Protein AF-H2YM07-F1 (afdb_monomer_lite)

Secondary structure (DSSP, 8-state):
-HHHHTT-EE--GGGTTTTHHHHHHS-EEEEEEEEEEPPPEE-TTS-EEEEEEEE-SS-TT--EEEEEEHHHHHHHTTT--TTEEEEEESPEEEPPPTT--TT-S-TT--EEE-SSGGGEEEEEE-SSEEE--SEEEETTEEEEE---EEETTT-SS-HHHHHHHHHHHHHHGGGTTTTS-----GGGTTSTHHHHTT-EEEETTEEEE-PPPP-

Radius of gyration: 30.08 Å; chains: 1; bounding box: 71×49×89 Å

Structure (mmCIF, N/CA/C/O backbone):
data_AF-H2YM07-F1
#
_entry.id   AF-H2YM07-F1
#
loop_
_atom_site.group_PDB
_atom_site.id
_atom_site.type_symbol
_atom_site.label_atom_id
_atom_site.label_alt_id
_atom_site.label_comp_id
_atom_site.label_asym_id
_atom_site.label_entity_id
_atom_site.label_seq_id
_atom_site.pdbx_PDB_ins_code
_atom_site.Cartn_x
_atom_site.Cartn_y
_atom_site.Cartn_z
_atom_site.occupancy
_atom_site.B_iso_or_equiv
_atom_site.auth_seq_id
_atom_site.auth_comp_id
_atom_site.auth_asym_id
_atom_site.auth_atom_id
_atom_site.pdbx_PDB_model_num
ATOM 1 N N . MET A 1 1 ? -21.566 -3.438 1.077 1.00 65.38 1 MET A N 1
ATOM 2 C CA . MET A 1 1 ? -20.476 -2.441 0.932 1.00 65.38 1 MET A CA 1
ATOM 3 C C . MET A 1 1 ? -20.993 -1.010 1.089 1.00 65.38 1 MET A C 1
ATOM 5 O O . MET A 1 1 ? -20.486 -0.309 1.955 1.00 65.38 1 MET A O 1
ATOM 9 N N . ASN A 1 2 ? -22.034 -0.609 0.349 1.00 71.50 2 ASN A N 1
ATOM 10 C CA . ASN A 1 2 ? -22.613 0.745 0.415 1.00 71.50 2 ASN A CA 1
ATOM 11 C C . ASN A 1 2 ? -23.094 1.161 1.815 1.00 71.50 2 ASN A C 1
ATOM 13 O O . ASN A 1 2 ? -22.828 2.279 2.233 1.00 71.50 2 ASN A O 1
ATOM 17 N N . GLU A 1 3 ? -23.719 0.264 2.581 1.00 77.00 3 GLU A N 1
ATOM 18 C CA . GLU A 1 3 ? -24.198 0.586 3.937 1.00 77.00 3 GLU A CA 1
ATOM 19 C C . GLU A 1 3 ? -23.063 0.861 4.930 1.00 77.00 3 GLU A C 1
ATOM 21 O O . GLU A 1 3 ? -23.155 1.783 5.730 1.00 77.00 3 GLU A O 1
ATOM 26 N N . ARG A 1 4 ? -21.952 0.116 4.840 1.00 73.50 4 ARG A N 1
ATOM 27 C CA . ARG A 1 4 ? -20.788 0.279 5.733 1.00 73.50 4 ARG A CA 1
ATOM 28 C C . ARG A 1 4 ? -19.936 1.512 5.412 1.00 73.50 4 ARG A C 1
ATOM 30 O O . ARG A 1 4 ? -19.155 1.942 6.261 1.00 73.50 4 ARG A O 1
ATOM 37 N N . MET A 1 5 ? -20.058 2.033 4.188 1.00 78.12 5 MET A N 1
ATOM 38 C CA . MET A 1 5 ? -19.393 3.257 3.725 1.00 78.12 5 MET A CA 1
ATOM 39 C C . MET A 1 5 ? -20.295 4.491 3.773 1.00 78.12 5 MET A C 1
ATOM 41 O O . MET A 1 5 ? -19.813 5.608 3.590 1.00 78.12 5 MET A O 1
ATOM 45 N N . LYS A 1 6 ? -21.592 4.311 4.040 1.00 77.50 6 LYS A N 1
ATOM 46 C CA . LYS A 1 6 ? -22.521 5.419 4.243 1.00 77.50 6 LYS A CA 1
ATOM 47 C C . LYS A 1 6 ? -21.997 6.281 5.400 1.00 77.50 6 LYS A C 1
ATOM 49 O O . LYS A 1 6 ? -21.482 5.742 6.373 1.00 77.50 6 LYS A O 1
ATOM 54 N N . SER A 1 7 ? -22.063 7.603 5.225 1.00 80.69 7 SER A N 1
ATOM 55 C CA . SER A 1 7 ? -21.607 8.642 6.168 1.00 80.69 7 SER A CA 1
ATOM 56 C C . SER A 1 7 ? -20.116 8.676 6.548 1.00 80.69 7 SER A C 1
ATOM 58 O O . SER A 1 7 ? -19.763 9.444 7.438 1.00 80.69 7 SER A O 1
ATOM 60 N N . LYS A 1 8 ? -19.230 7.922 5.881 1.00 87.00 8 LYS A N 1
ATOM 61 C CA . LYS A 1 8 ? -17.777 7.970 6.140 1.00 87.00 8 LYS A CA 1
ATOM 62 C C . LYS A 1 8 ? -17.027 8.687 5.026 1.00 87.00 8 LYS A C 1
ATOM 64 O O . LYS A 1 8 ? -17.387 8.580 3.854 1.00 87.00 8 LYS A O 1
ATOM 69 N N . LEU A 1 9 ? -15.958 9.394 5.383 1.00 90.88 9 LEU A N 1
ATOM 70 C CA . LEU A 1 9 ? -15.113 10.079 4.410 1.00 90.88 9 LEU A CA 1
ATOM 71 C C . LEU A 1 9 ? -14.192 9.093 3.694 1.00 90.88 9 LEU A C 1
ATOM 73 O O . LEU A 1 9 ? -13.435 8.364 4.330 1.00 90.88 9 LEU A O 1
ATOM 77 N N . TYR A 1 10 ? -14.219 9.085 2.364 1.00 91.62 10 TYR A N 1
ATOM 78 C CA . TYR A 1 10 ? -13.251 8.316 1.590 1.00 91.62 10 TYR A CA 1
ATOM 79 C C . TYR A 1 10 ? -11.901 9.039 1.543 1.00 91.62 10 TYR A C 1
ATOM 81 O O . TYR A 1 10 ? -11.816 10.180 1.089 1.00 91.62 10 TYR A O 1
ATOM 89 N N . MET A 1 11 ? -10.841 8.349 1.961 1.00 92.25 11 MET A N 1
ATOM 90 C CA . MET A 1 11 ? -9.480 8.875 1.998 1.00 92.25 11 MET A CA 1
ATOM 91 C C . MET A 1 11 ? -8.556 8.060 1.096 1.00 92.25 11 MET A C 1
ATOM 93 O O . MET A 1 11 ? -8.358 6.858 1.295 1.00 92.25 11 MET A O 1
ATOM 97 N N . LYS A 1 12 ? -7.937 8.733 0.119 1.00 92.19 12 LYS A N 1
ATOM 98 C CA . LYS A 1 12 ? -6.839 8.158 -0.672 1.00 92.19 12 LYS A CA 1
ATOM 99 C C . LYS A 1 12 ? -5.610 7.933 0.204 1.00 92.19 12 LYS A C 1
ATOM 101 O O . LYS A 1 12 ? -5.329 8.731 1.100 1.00 92.19 12 LYS A O 1
ATOM 106 N N . ILE A 1 13 ? -4.820 6.907 -0.112 1.00 91.12 13 ILE A N 1
ATOM 107 C CA . ILE A 1 13 ? -3.631 6.550 0.677 1.00 91.12 13 ILE A CA 1
ATOM 108 C C . ILE A 1 13 ? -2.612 7.691 0.706 1.00 91.12 13 ILE A C 1
ATOM 110 O O . ILE A 1 13 ? -2.014 7.982 1.742 1.00 91.12 13 ILE A O 1
ATOM 114 N N . SER A 1 14 ? -2.461 8.385 -0.419 1.00 88.31 14 SER A N 1
ATOM 115 C CA . SER A 1 14 ? -1.575 9.541 -0.553 1.00 88.31 14 SER A CA 1
ATOM 116 C C . SER A 1 14 ? -1.942 10.725 0.352 1.00 88.31 14 SER A C 1
ATOM 118 O O . SER A 1 14 ? -1.066 11.537 0.658 1.00 88.31 14 SER A O 1
ATOM 120 N N . LEU A 1 15 ? -3.201 10.819 0.795 1.00 89.44 15 LEU A N 1
ATOM 121 C CA . LEU A 1 15 ? -3.717 11.925 1.604 1.00 89.44 15 LEU A CA 1
ATOM 122 C C . LEU A 1 15 ? -3.689 11.651 3.111 1.00 89.44 15 LEU A C 1
ATOM 124 O O . LEU A 1 15 ? -3.738 12.600 3.880 1.00 89.44 15 LEU A O 1
ATOM 128 N N . ILE A 1 16 ? -3.520 10.399 3.546 1.00 87.94 16 ILE A N 1
ATOM 129 C CA . ILE A 1 16 ? -3.599 10.014 4.969 1.00 87.94 16 ILE A CA 1
ATOM 130 C C . ILE A 1 16 ? -2.662 10.844 5.856 1.00 87.94 16 ILE A C 1
ATOM 132 O O . ILE A 1 16 ? -3.032 11.248 6.954 1.00 87.94 16 ILE A O 1
ATOM 136 N N . ARG A 1 17 ? -1.445 11.119 5.378 1.00 84.25 17 ARG A N 1
ATOM 137 C CA . ARG A 1 17 ? -0.463 11.911 6.123 1.00 84.25 17 ARG A CA 1
ATOM 138 C C . ARG A 1 17 ? -0.774 13.412 6.162 1.00 84.25 17 ARG A C 1
ATOM 140 O O . ARG A 1 17 ? -0.791 13.956 7.262 1.00 84.25 17 ARG A O 1
ATOM 147 N N . PRO A 1 18 ? -0.994 14.110 5.029 1.00 86.25 18 PRO A N 1
ATOM 148 C CA . PRO A 1 18 ? -1.315 15.538 5.071 1.00 86.25 18 PRO A CA 1
ATOM 149 C C . PRO A 1 18 ? -2.626 15.832 5.810 1.00 86.25 18 PRO A C 1
ATOM 151 O O . PRO A 1 18 ? -2.751 16.894 6.410 1.00 86.25 18 PRO A O 1
ATOM 154 N N . THR A 1 19 ? -3.580 14.899 5.822 1.00 86.75 19 THR A N 1
ATOM 155 C CA . THR A 1 19 ? -4.870 15.075 6.501 1.00 86.75 19 THR A CA 1
ATOM 156 C C . THR A 1 19 ? -4.955 14.336 7.834 1.00 86.75 19 THR A C 1
ATOM 158 O O . THR A 1 19 ? -6.059 14.034 8.276 1.00 86.75 19 THR A O 1
ATOM 161 N N . GLN A 1 20 ? -3.828 14.039 8.492 1.00 85.31 20 GLN A N 1
ATOM 162 C CA . GLN A 1 20 ? -3.822 13.254 9.732 1.00 85.31 20 GLN A CA 1
ATOM 163 C C . GLN A 1 20 ? -4.797 13.806 10.788 1.00 85.31 20 GLN A C 1
ATOM 165 O O . GLN A 1 20 ? -5.574 13.040 11.343 1.00 85.31 20 GLN A O 1
ATOM 170 N N . LYS A 1 21 ? -4.826 15.130 10.996 1.00 85.62 21 LYS A N 1
ATOM 171 C CA . LYS A 1 21 ? -5.753 15.782 11.943 1.00 85.62 21 LYS A CA 1
ATOM 172 C C . LYS A 1 21 ? -7.224 15.511 11.607 1.00 85.62 21 LYS A C 1
ATOM 174 O O . LYS A 1 21 ? -8.012 15.163 12.472 1.00 85.62 21 LYS A O 1
ATOM 179 N N . LEU A 1 22 ? -7.579 15.592 10.325 1.00 86.94 22 LEU A N 1
ATOM 180 C CA . LEU A 1 22 ? -8.938 15.305 9.862 1.00 86.94 22 LEU A CA 1
ATOM 181 C C . LEU A 1 22 ? -9.309 13.829 10.072 1.00 86.94 22 LEU A C 1
ATOM 183 O O . LEU A 1 22 ? -10.449 13.525 10.404 1.00 86.94 22 LEU A O 1
ATOM 187 N N . CYS A 1 23 ? -8.346 12.924 9.881 1.00 84.88 23 CYS A N 1
ATOM 188 C CA . CYS A 1 23 ? -8.514 11.488 10.104 1.00 84.88 23 CYS A CA 1
ATOM 189 C C . CYS A 1 23 ? -8.663 11.120 11.592 1.00 84.88 23 CYS A C 1
ATOM 191 O O . CYS A 1 23 ? -9.137 10.027 11.891 1.00 84.88 23 CYS A O 1
ATOM 193 N N . GLU A 1 24 ? -8.227 11.992 12.505 1.00 85.06 24 GLU A N 1
ATOM 194 C CA . GLU A 1 24 ? -8.428 11.851 13.954 1.00 85.06 24 GLU A CA 1
ATOM 195 C C . GLU A 1 24 ? -9.802 12.397 14.385 1.00 85.06 24 GLU A C 1
ATOM 197 O O . GLU A 1 24 ? -10.415 11.859 15.302 1.00 85.06 24 GLU A O 1
ATOM 202 N N . GLU A 1 25 ? -10.315 13.425 13.701 1.00 87.56 25 GLU A N 1
ATOM 203 C CA . GLU A 1 25 ? -11.595 14.078 14.019 1.00 87.56 25 GLU A CA 1
ATOM 204 C C . GLU A 1 25 ? -12.823 13.410 13.383 1.00 87.56 25 GLU A C 1
ATOM 206 O O . GLU A 1 25 ? -13.937 13.560 13.887 1.00 87.56 25 GLU A O 1
ATOM 211 N N . LYS A 1 26 ? -12.660 12.720 12.248 1.00 89.50 26 LYS A N 1
ATOM 212 C CA . LYS A 1 26 ? -13.780 12.186 11.460 1.00 89.50 26 LYS A CA 1
ATOM 213 C C . LYS A 1 26 ? -13.623 10.710 11.141 1.00 89.50 26 LYS A C 1
ATOM 215 O O . LYS A 1 26 ? -12.527 10.229 10.875 1.00 89.50 26 LYS A O 1
ATOM 220 N N . ASP A 1 27 ? -14.760 10.028 11.038 1.00 90.94 27 ASP A N 1
ATOM 221 C CA . ASP A 1 27 ? -14.827 8.665 10.522 1.00 90.94 27 ASP A CA 1
ATOM 222 C C . ASP A 1 27 ? -14.456 8.617 9.037 1.00 90.94 27 ASP A C 1
ATOM 224 O O . ASP A 1 27 ? -15.040 9.311 8.193 1.00 90.94 27 ASP A O 1
ATOM 228 N N . TRP A 1 28 ? -13.505 7.750 8.702 1.00 93.25 28 TRP A N 1
ATOM 229 C CA . TRP A 1 28 ? -12.967 7.629 7.359 1.00 93.25 28 TRP A CA 1
ATOM 230 C C . TRP A 1 28 ? -12.734 6.182 6.936 1.00 93.25 28 TRP A C 1
ATOM 232 O O . TRP A 1 28 ? -12.551 5.261 7.732 1.00 93.25 28 TRP A O 1
ATOM 242 N N . VAL A 1 29 ? -12.756 5.975 5.627 1.00 93.69 29 VAL A N 1
ATOM 243 C CA . VAL A 1 29 ? -12.539 4.684 4.982 1.00 93.69 29 VAL A CA 1
ATOM 244 C C . VAL A 1 29 ? -11.488 4.857 3.904 1.00 93.69 29 VAL A C 1
ATOM 246 O O . VAL A 1 29 ? -11.456 5.866 3.203 1.00 93.69 29 VAL A O 1
ATOM 249 N N . THR A 1 30 ? -10.644 3.850 3.734 1.00 93.94 30 THR A N 1
ATOM 250 C CA . THR A 1 30 ? -9.736 3.773 2.591 1.00 93.94 30 THR A CA 1
ATOM 251 C C . THR A 1 30 ? -9.819 2.407 1.938 1.00 93.94 30 THR A C 1
ATOM 253 O O . THR A 1 30 ? -10.143 1.411 2.586 1.00 93.94 30 THR A O 1
ATOM 256 N N . ILE A 1 31 ? -9.554 2.364 0.639 1.00 94.06 31 ILE A N 1
ATOM 257 C CA . ILE A 1 31 ? -9.478 1.129 -0.133 1.00 94.06 31 ILE A CA 1
ATOM 258 C C . ILE A 1 31 ? -8.044 0.995 -0.612 1.00 94.06 31 ILE A C 1
ATOM 260 O O . ILE A 1 31 ? -7.460 1.942 -1.134 1.00 94.06 31 ILE A O 1
ATOM 264 N N . ALA A 1 32 ? -7.474 -0.186 -0.414 1.00 95.25 32 ALA A N 1
ATOM 265 C CA . ALA A 1 32 ? -6.092 -0.447 -0.747 1.00 95.25 32 ALA A CA 1
ATOM 266 C C . ALA A 1 32 ? -5.887 -1.880 -1.222 1.00 95.25 32 ALA A C 1
ATOM 268 O O . ALA A 1 32 ? -6.627 -2.794 -0.871 1.00 95.25 32 ALA A O 1
ATOM 269 N N . VAL A 1 33 ? -4.823 -2.085 -1.981 1.00 96.50 33 VAL A N 1
ATOM 270 C CA . VAL A 1 33 ? -4.324 -3.394 -2.379 1.00 96.50 33 VAL A CA 1
ATOM 271 C C . VAL A 1 33 ? -3.156 -3.774 -1.481 1.00 96.50 33 VAL A C 1
ATOM 273 O O . VAL A 1 33 ? -2.265 -2.963 -1.216 1.00 96.50 33 VAL A O 1
ATOM 276 N N . VAL A 1 34 ? -3.135 -5.028 -1.033 1.00 96.06 34 VAL A N 1
ATOM 277 C CA . VAL A 1 34 ? -2.005 -5.599 -0.296 1.00 96.06 34 VAL A CA 1
ATOM 278 C C . VAL A 1 34 ? -0.838 -5.820 -1.260 1.00 96.06 34 VAL A C 1
ATOM 280 O O . VAL A 1 34 ? -0.789 -6.818 -1.975 1.00 96.06 34 VAL A O 1
ATOM 283 N N . ALA A 1 35 ? 0.113 -4.887 -1.286 1.00 94.06 35 ALA A N 1
ATOM 284 C CA . ALA A 1 35 ? 1.270 -4.926 -2.181 1.00 94.06 35 ALA A CA 1
ATOM 285 C C . ALA A 1 35 ? 2.394 -5.834 -1.656 1.00 94.06 35 ALA A C 1
ATOM 287 O O . ALA A 1 35 ? 3.123 -6.450 -2.433 1.00 94.06 35 ALA A O 1
ATOM 288 N N . LYS A 1 36 ? 2.551 -5.922 -0.331 1.00 92.06 36 LYS A N 1
ATOM 289 C CA . LYS A 1 36 ? 3.548 -6.785 0.315 1.00 92.06 36 LYS A CA 1
ATOM 290 C C . LYS A 1 36 ? 3.070 -7.199 1.698 1.00 92.06 36 LYS A C 1
ATOM 292 O O . LYS A 1 36 ? 2.570 -6.368 2.447 1.00 92.06 36 LYS A O 1
ATOM 297 N N . GLN A 1 37 ? 3.299 -8.454 2.056 1.00 91.56 37 GLN A N 1
ATOM 298 C CA . GLN A 1 37 ? 3.138 -8.943 3.421 1.00 91.56 37 GLN A CA 1
ATOM 299 C C . GLN A 1 37 ? 4.518 -9.266 3.983 1.00 91.56 37 GLN A C 1
ATOM 301 O O . GLN A 1 37 ? 5.359 -9.832 3.285 1.00 91.56 37 GLN A O 1
ATOM 306 N N . MET A 1 38 ? 4.776 -8.835 5.211 1.00 89.81 38 MET A N 1
ATOM 307 C CA . MET A 1 38 ? 5.963 -9.238 5.951 1.00 89.81 38 MET A CA 1
ATOM 308 C C . MET A 1 38 ? 5.680 -10.492 6.760 1.00 89.81 38 MET A C 1
ATOM 310 O O . MET A 1 38 ? 4.560 -10.670 7.246 1.00 89.81 38 MET A O 1
ATOM 314 N N . ASP A 1 39 ? 6.722 -11.292 6.966 1.00 86.81 39 ASP A N 1
ATOM 315 C CA . ASP A 1 39 ? 6.654 -12.428 7.873 1.00 86.81 39 ASP A CA 1
ATOM 316 C C . ASP A 1 39 ? 6.253 -11.970 9.286 1.00 86.81 39 ASP A C 1
ATOM 318 O O . ASP A 1 39 ? 6.651 -10.873 9.712 1.00 86.81 39 ASP A O 1
ATOM 322 N N . PRO A 1 40 ? 5.463 -12.781 10.015 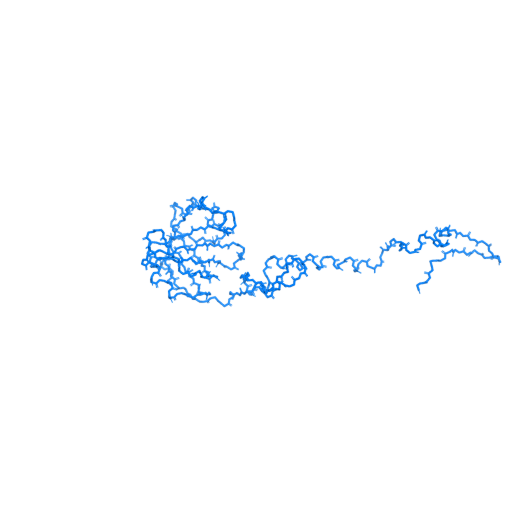1.00 88.81 40 PRO A N 1
ATOM 323 C CA . PRO A 1 40 ? 5.039 -12.453 11.365 1.00 88.81 40 PRO A CA 1
ATOM 324 C C . PRO A 1 40 ? 6.246 -12.200 12.268 1.00 88.81 40 PRO A C 1
ATOM 326 O O . PRO A 1 40 ? 7.162 -13.015 12.361 1.00 88.81 40 PRO A O 1
ATOM 329 N N . GLN A 1 41 ? 6.232 -11.064 12.952 1.00 87.81 41 GLN A N 1
ATOM 330 C CA . GLN A 1 41 ? 7.255 -10.672 13.910 1.00 87.81 41 GLN A CA 1
ATOM 331 C C . GLN A 1 41 ? 6.719 -10.824 15.329 1.00 87.81 41 GLN A C 1
ATOM 333 O O . GLN A 1 41 ? 5.516 -10.735 15.573 1.00 87.81 41 GLN A O 1
ATOM 338 N N . THR A 1 42 ? 7.621 -11.021 16.284 1.00 87.44 42 THR A N 1
ATOM 339 C CA . THR A 1 42 ? 7.279 -11.075 17.707 1.00 87.44 42 THR A CA 1
ATOM 340 C C . THR A 1 42 ? 7.550 -9.713 18.333 1.00 87.44 42 THR A C 1
ATOM 342 O O . THR A 1 42 ? 8.660 -9.185 18.248 1.00 87.44 42 THR A O 1
ATOM 345 N N . ALA A 1 43 ? 6.528 -9.108 18.933 1.00 83.81 43 ALA A N 1
ATOM 346 C CA . ALA A 1 43 ? 6.672 -7.864 19.675 1.00 83.81 43 ALA A CA 1
ATOM 347 C C . ALA A 1 43 ? 7.368 -8.111 21.026 1.00 83.81 43 ALA A C 1
ATOM 349 O O . ALA A 1 43 ? 7.466 -9.240 21.501 1.00 83.81 43 ALA A O 1
ATOM 350 N N . LYS A 1 44 ? 7.831 -7.035 21.680 1.00 83.00 44 LYS A N 1
ATOM 351 C CA . LYS A 1 44 ? 8.529 -7.106 22.984 1.00 83.00 44 LYS A CA 1
ATOM 352 C C . LYS A 1 44 ? 7.705 -7.796 24.081 1.00 83.00 44 LYS A C 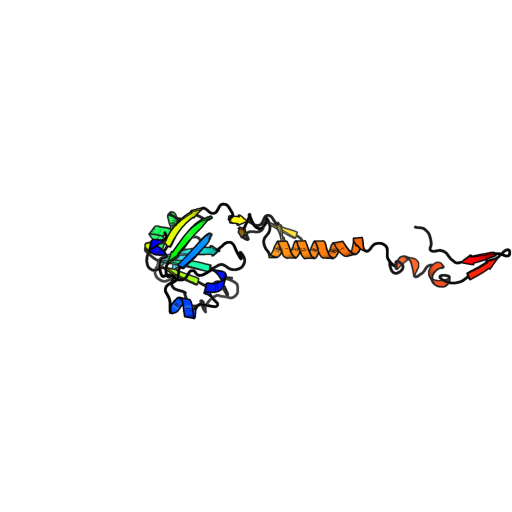1
ATOM 354 O O . LYS A 1 44 ? 8.266 -8.327 25.026 1.00 83.00 44 LYS A O 1
ATOM 359 N N . ASN A 1 45 ? 6.383 -7.792 23.942 1.00 82.12 45 ASN A N 1
ATOM 360 C CA . ASN A 1 45 ? 5.429 -8.433 24.845 1.00 82.12 45 ASN A CA 1
ATOM 361 C C . ASN A 1 45 ? 5.160 -9.917 24.509 1.00 82.12 45 ASN A C 1
ATOM 363 O O . ASN A 1 45 ? 4.198 -10.483 25.017 1.00 82.12 45 ASN A O 1
ATOM 367 N N . GLY A 1 46 ? 5.932 -10.526 23.602 1.00 84.31 46 GLY A N 1
ATOM 368 C CA . GLY A 1 46 ? 5.774 -11.921 23.179 1.00 84.31 46 GLY A CA 1
ATOM 369 C C . GLY A 1 46 ? 4.632 -12.176 22.189 1.00 84.31 46 GLY A C 1
ATOM 370 O O . GLY A 1 46 ? 4.545 -13.269 21.632 1.00 84.31 46 GLY A O 1
ATOM 371 N N . LYS A 1 47 ? 3.773 -11.185 21.909 1.00 88.19 47 LYS A N 1
ATOM 372 C CA . LYS A 1 47 ? 2.663 -11.338 20.958 1.00 88.19 47 LYS A CA 1
ATOM 373 C C . LYS A 1 47 ? 3.159 -11.220 19.519 1.00 88.19 47 LYS A C 1
ATOM 375 O O . LYS A 1 47 ? 3.991 -10.367 19.204 1.00 88.19 47 LYS A O 1
ATOM 380 N N . ARG A 1 48 ? 2.624 -12.059 18.632 1.00 90.00 48 ARG A N 1
ATOM 381 C CA . ARG A 1 48 ? 2.916 -11.994 17.196 1.00 90.00 48 ARG A CA 1
ATOM 382 C C . ARG A 1 48 ? 2.116 -10.877 16.529 1.00 90.00 48 ARG A C 1
ATOM 384 O O . ARG A 1 48 ? 0.987 -10.583 16.923 1.00 90.00 48 ARG A O 1
ATOM 391 N N . PHE A 1 49 ? 2.720 -10.251 15.531 1.00 92.38 49 PHE A N 1
ATOM 392 C CA . PHE A 1 49 ? 2.101 -9.217 14.715 1.00 92.38 49 PHE A CA 1
ATOM 393 C C . PHE A 1 49 ? 2.591 -9.328 13.272 1.00 92.38 49 PHE A C 1
ATOM 395 O O . PHE A 1 49 ? 3.701 -9.794 13.014 1.00 92.38 49 PHE A O 1
ATOM 402 N N . SER A 1 50 ? 1.777 -8.890 12.318 1.00 92.00 50 SER A N 1
ATOM 403 C CA . SER A 1 50 ? 2.153 -8.841 10.900 1.00 92.00 50 SER A CA 1
ATOM 404 C C . SER A 1 50 ? 2.072 -7.420 10.372 1.00 92.00 50 SER A C 1
ATOM 406 O O . SER A 1 50 ? 1.219 -6.641 10.797 1.00 92.00 50 SER A O 1
ATOM 408 N N . ILE A 1 51 ? 2.946 -7.105 9.418 1.00 92.56 51 ILE A N 1
ATOM 409 C CA . ILE A 1 51 ? 2.967 -5.812 8.735 1.00 92.56 51 ILE A CA 1
ATOM 410 C C . ILE A 1 51 ? 2.600 -6.032 7.273 1.00 92.56 51 ILE A C 1
ATOM 412 O O . ILE A 1 51 ? 3.238 -6.830 6.580 1.00 92.56 51 ILE A O 1
ATOM 416 N N . TRP A 1 52 ? 1.598 -5.306 6.793 1.00 94.25 52 TRP A N 1
ATOM 417 C CA . TRP A 1 52 ? 1.208 -5.285 5.387 1.00 94.25 52 TRP A CA 1
ATOM 418 C C . TRP A 1 52 ? 1.487 -3.914 4.785 1.00 94.25 52 TRP A C 1
ATOM 420 O O . TRP A 1 52 ? 1.130 -2.895 5.363 1.00 94.25 52 TRP A O 1
ATOM 430 N N . HIS A 1 53 ? 2.093 -3.877 3.603 1.00 93.38 53 HIS A N 1
ATOM 431 C CA . HIS A 1 53 ? 2.206 -2.655 2.817 1.00 93.38 53 HIS A CA 1
ATOM 432 C C . HIS A 1 53 ? 1.013 -2.541 1.880 1.00 93.38 53 HIS A C 1
ATOM 434 O O . HIS A 1 53 ? 0.751 -3.441 1.078 1.00 93.38 53 HIS A O 1
ATOM 440 N N . LEU A 1 54 ? 0.324 -1.415 1.982 1.00 94.75 54 LEU A N 1
ATOM 441 C CA . LEU A 1 54 ? -0.911 -1.111 1.287 1.00 94.75 54 LEU A CA 1
ATOM 442 C C . LE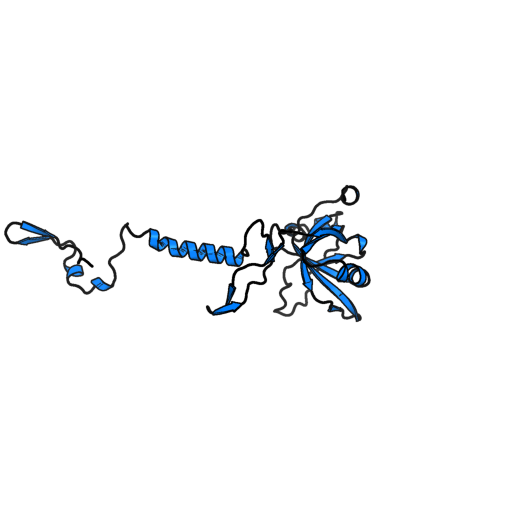U A 1 54 ? -0.700 0.044 0.312 1.00 94.75 54 LEU A C 1
ATOM 444 O O . LEU A 1 54 ? -0.085 1.051 0.667 1.00 94.75 54 LEU A O 1
ATOM 448 N N . SER A 1 55 ? -1.221 -0.095 -0.904 1.00 94.19 55 SER A N 1
ATOM 449 C CA . SER A 1 55 ? -1.192 0.942 -1.941 1.00 94.19 55 SER A CA 1
ATOM 450 C C . SER A 1 55 ? -2.535 0.993 -2.668 1.00 94.19 55 SER A C 1
ATOM 452 O O . SER A 1 55 ? -3.178 -0.038 -2.839 1.00 94.19 55 SER A O 1
ATOM 454 N N . ASP A 1 56 ? -2.960 2.175 -3.103 1.00 93.31 56 ASP A N 1
ATOM 455 C CA . ASP A 1 56 ? -4.163 2.380 -3.917 1.00 93.31 56 ASP A CA 1
ATOM 456 C C . ASP A 1 56 ? -3.888 2.203 -5.423 1.00 93.31 56 ASP A C 1
ATOM 458 O O . ASP A 1 56 ? -4.793 2.369 -6.231 1.00 93.31 56 ASP A O 1
ATOM 462 N N . LEU A 1 57 ? -2.652 1.833 -5.797 1.00 91.75 57 LEU A N 1
ATOM 463 C CA . LEU A 1 57 ? -2.160 1.682 -7.176 1.00 91.75 57 LEU A CA 1
ATOM 464 C C . LEU A 1 57 ? -2.222 2.957 -8.041 1.00 91.75 57 LEU A C 1
ATOM 466 O O . LEU A 1 57 ? -1.857 2.895 -9.215 1.00 91.75 57 LEU A O 1
ATOM 470 N N . ASP A 1 58 ? -2.616 4.097 -7.471 1.00 89.06 58 ASP A N 1
ATOM 471 C CA . ASP A 1 58 ? -2.607 5.409 -8.128 1.00 89.06 58 ASP A CA 1
ATOM 472 C C . ASP A 1 58 ? -1.178 5.980 -8.087 1.00 89.06 58 ASP A C 1
ATOM 474 O O . ASP A 1 58 ? -0.534 6.198 -9.113 1.00 89.06 58 ASP A O 1
ATOM 478 N N . ASP A 1 59 ? -0.607 6.077 -6.881 1.00 86.75 59 ASP A N 1
ATOM 479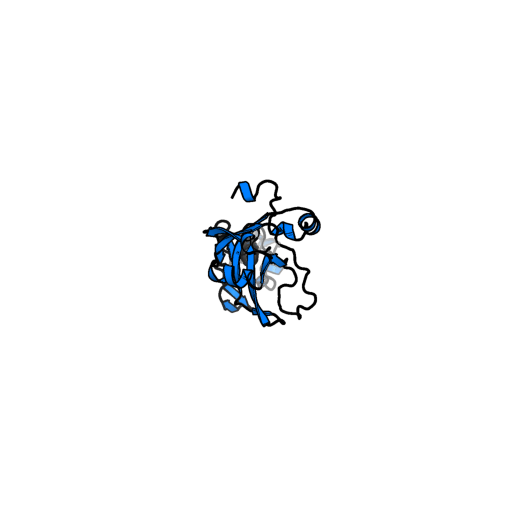 C CA . ASP A 1 59 ? 0.791 6.459 -6.670 1.00 86.75 59 ASP A CA 1
ATOM 480 C C . ASP A 1 59 ? 1.560 5.328 -5.977 1.00 86.75 59 ASP A C 1
ATOM 482 O O . ASP A 1 59 ? 1.627 5.251 -4.752 1.00 86.75 59 ASP A O 1
ATOM 486 N N . CYS A 1 60 ? 2.207 4.456 -6.759 1.00 86.38 60 CYS A N 1
ATOM 487 C CA . CYS A 1 60 ? 2.978 3.334 -6.211 1.00 86.38 60 CYS A CA 1
ATOM 488 C C . CYS A 1 60 ? 4.193 3.756 -5.358 1.00 86.38 60 CYS A C 1
ATOM 490 O O . CYS A 1 60 ? 4.814 2.902 -4.724 1.00 86.38 60 CYS A O 1
ATOM 492 N N . THR A 1 61 ? 4.574 5.041 -5.326 1.00 85.75 61 THR A N 1
ATOM 493 C CA . THR A 1 61 ? 5.614 5.512 -4.393 1.00 85.75 61 THR A CA 1
ATOM 494 C C . THR A 1 61 ? 5.055 5.736 -2.995 1.00 85.75 61 THR A C 1
ATOM 496 O O . THR A 1 61 ? 5.748 5.483 -2.005 1.00 85.75 61 THR A O 1
ATOM 499 N N . LYS A 1 62 ? 3.784 6.137 -2.903 1.00 87.56 62 LYS A N 1
ATOM 500 C CA . LYS A 1 62 ? 3.081 6.377 -1.648 1.00 87.56 62 LYS A CA 1
ATOM 501 C C . LYS A 1 62 ? 2.346 5.115 -1.230 1.00 87.56 62 LYS A C 1
ATOM 503 O O . LYS A 1 62 ? 1.443 4.617 -1.892 1.00 87.56 62 LYS A O 1
ATOM 508 N N . HIS A 1 63 ? 2.757 4.584 -0.095 1.00 90.44 63 HIS A N 1
ATOM 509 C CA . HIS A 1 63 ? 2.158 3.397 0.476 1.00 90.44 63 HIS A CA 1
ATOM 510 C C . HIS A 1 63 ? 2.189 3.493 1.993 1.00 90.44 63 HIS A C 1
ATOM 512 O O . HIS A 1 63 ? 2.949 4.269 2.577 1.00 90.44 63 HIS A O 1
ATOM 518 N N . VAL A 1 64 ? 1.337 2.699 2.618 1.00 92.19 64 VAL A N 1
ATOM 519 C CA . VAL A 1 64 ? 1.089 2.727 4.055 1.00 92.19 64 VAL A CA 1
ATOM 520 C C . VAL A 1 64 ? 1.376 1.361 4.643 1.00 92.19 64 VAL A C 1
ATOM 522 O O . VAL A 1 64 ? 1.116 0.341 4.010 1.00 92.19 64 VAL A O 1
ATOM 525 N N . ALA A 1 65 ? 1.928 1.337 5.850 1.00 92.75 65 ALA A N 1
ATOM 526 C CA . ALA A 1 65 ? 2.153 0.108 6.593 1.00 92.75 65 ALA A CA 1
ATOM 527 C C . ALA A 1 65 ? 0.981 -0.131 7.552 1.00 92.75 65 ALA A C 1
ATOM 529 O O . ALA A 1 65 ? 0.789 0.635 8.489 1.00 92.75 65 ALA A O 1
ATOM 530 N N . LEU A 1 66 ? 0.206 -1.190 7.339 1.00 94.19 66 LEU A N 1
ATOM 531 C CA . LEU A 1 66 ? -0.810 -1.654 8.276 1.00 94.19 66 LEU A CA 1
ATOM 532 C C . LEU A 1 66 ? -0.198 -2.680 9.227 1.00 94.19 66 LEU A C 1
ATOM 534 O O . LEU A 1 66 ? 0.296 -3.723 8.798 1.00 94.19 66 LEU A O 1
ATOM 538 N N . PHE A 1 67 ? -0.255 -2.384 10.515 1.00 93.50 67 PHE A N 1
ATOM 539 C CA . PHE A 1 67 ? 0.147 -3.270 11.589 1.00 93.50 67 PHE A CA 1
ATOM 540 C C . PHE A 1 67 ? -1.087 -3.990 12.122 1.00 93.50 67 PHE A C 1
ATOM 542 O O . PHE A 1 67 ? -2.088 -3.369 12.472 1.00 93.50 67 PHE A O 1
ATOM 549 N N . LEU A 1 68 ? -1.008 -5.315 12.168 1.00 93.12 68 LEU A N 1
ATOM 550 C CA . LEU A 1 68 ? -2.045 -6.177 12.720 1.00 93.12 68 LEU A CA 1
ATOM 551 C C . LEU A 1 68 ? -1.479 -6.827 13.976 1.00 93.12 68 LEU A C 1
ATOM 553 O O . LEU A 1 68 ? -0.453 -7.504 13.892 1.00 93.12 68 LEU A O 1
ATOM 557 N N . PHE A 1 69 ? -2.129 -6.630 15.121 1.00 92.38 69 PHE A N 1
ATOM 558 C CA . PHE A 1 69 ? -1.673 -7.131 16.418 1.00 92.38 69 PHE A CA 1
ATOM 559 C C . PHE A 1 69 ? -2.656 -8.153 17.002 1.00 92.38 69 PHE A C 1
ATOM 561 O O . PHE A 1 69 ? -3.865 -8.042 16.809 1.00 92.38 69 PHE A O 1
ATOM 568 N N . GLY A 1 70 ? -2.140 -9.120 17.769 1.00 89.88 70 GLY A N 1
ATOM 569 C CA . GLY A 1 70 ? -2.959 -10.019 18.591 1.00 89.88 70 GLY A CA 1
ATOM 570 C C . GLY A 1 70 ? -4.008 -10.795 17.788 1.00 89.88 70 GLY A C 1
ATOM 571 O O . GLY A 1 70 ? -3.691 -11.352 16.741 1.00 89.88 70 GLY A O 1
ATOM 572 N N . GLY A 1 71 ? -5.262 -10.797 18.255 1.00 89.56 71 GLY A N 1
ATOM 573 C CA . GLY A 1 71 ? -6.352 -11.540 17.607 1.00 89.56 71 GLY A CA 1
ATOM 574 C C . GLY A 1 71 ? -6.614 -11.112 16.159 1.00 89.56 71 GLY A C 1
ATOM 575 O O . GLY A 1 71 ? -6.896 -11.951 15.308 1.00 89.56 71 GLY A O 1
ATOM 576 N N . VAL A 1 72 ? -6.409 -9.830 15.834 1.00 92.50 72 VAL A N 1
ATOM 577 C CA . VAL A 1 72 ? -6.543 -9.336 14.455 1.00 92.50 72 VAL A CA 1
ATOM 578 C C . VAL A 1 72 ? -5.484 -9.955 13.540 1.00 92.50 72 VAL A C 1
ATOM 580 O O . VAL A 1 72 ? -5.771 -10.307 12.396 1.00 92.50 72 VAL A O 1
ATOM 583 N N . HIS A 1 73 ? -4.255 -10.113 14.038 1.00 92.25 73 HIS A N 1
ATOM 584 C CA . HIS A 1 73 ? -3.209 -10.821 13.307 1.00 92.25 73 HIS A CA 1
ATOM 585 C C . HIS A 1 73 ? -3.596 -12.282 13.082 1.00 92.25 73 HIS A C 1
ATOM 587 O O . HIS A 1 73 ? -3.570 -12.736 11.943 1.00 92.25 73 HIS A O 1
ATOM 593 N N . GLU A 1 74 ? -3.972 -13.000 14.140 1.00 91.38 74 GLU A N 1
ATOM 594 C CA . GLU A 1 74 ? -4.300 -14.430 14.073 1.00 91.38 74 GLU A CA 1
ATOM 595 C C . GLU A 1 74 ? -5.416 -14.727 13.067 1.00 91.38 74 GLU A C 1
ATOM 597 O O . GLU A 1 74 ? -5.330 -15.704 12.319 1.00 91.38 74 GLU A O 1
ATOM 602 N N . GLU A 1 75 ? -6.415 -13.847 12.992 1.00 92.00 75 GLU A N 1
ATOM 603 C CA . GLU A 1 75 ? -7.537 -14.005 12.081 1.00 92.00 75 GLU A CA 1
ATOM 604 C C . GLU A 1 75 ? -7.208 -13.617 10.632 1.00 92.00 75 GLU A C 1
ATOM 606 O O . GLU A 1 75 ? -7.561 -14.342 9.699 1.00 92.00 75 GLU A O 1
ATOM 611 N N . LEU A 1 76 ? -6.558 -12.469 10.414 1.00 92.12 76 LEU A N 1
ATOM 612 C CA . LEU A 1 76 ? -6.430 -11.888 9.075 1.00 92.12 76 LEU A CA 1
ATOM 613 C C . LEU A 1 76 ? -5.170 -12.346 8.329 1.00 92.12 76 LEU A C 1
ATOM 615 O O . LEU A 1 76 ? -5.204 -12.449 7.103 1.00 92.12 76 LEU A O 1
ATOM 619 N N . TRP A 1 77 ? -4.070 -12.657 9.027 1.00 89.25 77 TRP A N 1
ATOM 620 C CA . TRP A 1 77 ? -2.772 -12.991 8.412 1.00 89.25 77 TRP A CA 1
ATOM 621 C C . TRP A 1 77 ? -2.870 -14.103 7.361 1.00 89.25 77 TRP A C 1
ATOM 623 O O . TRP A 1 77 ? -2.310 -13.965 6.279 1.00 89.25 77 TRP A O 1
ATOM 633 N N . LYS A 1 78 ? -3.606 -15.181 7.659 1.00 89.12 78 LYS A N 1
ATOM 634 C CA . LYS A 1 78 ? -3.745 -16.335 6.752 1.00 89.12 78 LYS A CA 1
ATOM 635 C C . LYS A 1 78 ? -4.851 -16.159 5.709 1.00 89.12 78 LYS A C 1
ATOM 637 O O . LYS A 1 78 ? -4.845 -16.859 4.702 1.00 89.12 78 LYS A O 1
ATOM 642 N N . LYS A 1 79 ? -5.823 -15.272 5.959 1.00 90.06 79 LYS A N 1
ATOM 643 C CA . LYS A 1 79 ? -7.018 -15.100 5.109 1.00 90.06 79 LYS A CA 1
ATOM 644 C C . LYS A 1 79 ? -6.758 -14.224 3.883 1.00 90.06 79 LYS A C 1
ATOM 646 O O . LYS A 1 79 ? -7.467 -14.347 2.885 1.00 90.06 79 LYS A O 1
ATOM 651 N N . PHE A 1 80 ? -5.775 -13.331 3.955 1.00 92.69 80 PHE A N 1
ATOM 652 C CA . PHE A 1 80 ? -5.457 -12.392 2.883 1.00 92.69 80 PHE A CA 1
ATOM 653 C C . PHE A 1 80 ? -4.110 -12.730 2.266 1.00 92.69 80 PHE A C 1
ATOM 655 O O . PHE A 1 80 ? -3.150 -13.027 2.968 1.00 92.69 80 PHE A O 1
ATOM 662 N N . THR A 1 81 ? -4.024 -12.602 0.950 1.00 92.69 81 THR A N 1
ATOM 663 C CA . THR A 1 81 ? -2.787 -12.788 0.186 1.00 92.69 81 THR A CA 1
ATOM 664 C C . THR A 1 81 ? -2.357 -11.479 -0.465 1.00 92.69 81 THR A C 1
ATOM 666 O O . THR A 1 81 ? -3.156 -10.547 -0.619 1.00 92.69 81 THR A O 1
ATOM 669 N N . ILE A 1 82 ? -1.102 -11.416 -0.911 1.00 94.38 82 ILE A N 1
ATOM 670 C CA . ILE A 1 82 ? -0.625 -10.341 -1.793 1.00 94.38 82 ILE A CA 1
ATOM 671 C C . ILE A 1 82 ? -1.567 -10.228 -3.007 1.00 94.38 82 ILE A C 1
ATOM 673 O O . ILE A 1 82 ? -1.998 -11.239 -3.560 1.00 94.38 82 ILE A O 1
ATOM 677 N N . GLY A 1 83 ? -1.925 -8.998 -3.382 1.00 94.75 83 GLY A N 1
ATOM 678 C CA . GLY A 1 83 ? -2.907 -8.700 -4.430 1.00 94.75 83 GLY A CA 1
ATOM 679 C C . GLY A 1 83 ? -4.354 -8.599 -3.951 1.00 94.75 83 GLY A C 1
ATOM 680 O O . GLY A 1 83 ? -5.208 -8.165 -4.719 1.00 94.75 83 GLY A O 1
ATOM 681 N N . SER A 1 84 ? -4.655 -8.935 -2.694 1.00 96.12 84 SER A N 1
ATOM 682 C CA . SER A 1 84 ? -6.007 -8.758 -2.150 1.00 96.12 84 SER A CA 1
ATOM 683 C C . SER A 1 84 ? -6.370 -7.276 -2.065 1.00 96.12 84 SER A C 1
ATOM 685 O O . SER A 1 84 ? -5.594 -6.476 -1.540 1.00 96.12 84 SER A O 1
ATOM 687 N N . VAL A 1 85 ? -7.562 -6.921 -2.542 1.00 95.81 85 VAL A N 1
ATOM 688 C CA . VAL A 1 85 ? -8.151 -5.590 -2.360 1.00 95.81 85 VAL A CA 1
ATOM 689 C C . VAL A 1 85 ? -8.918 -5.587 -1.051 1.00 95.81 85 VAL A C 1
ATOM 691 O O . VAL A 1 85 ? -9.799 -6.426 -0.835 1.00 95.81 85 VAL A O 1
ATOM 694 N N . ILE A 1 86 ? -8.576 -4.646 -0.182 1.00 95.44 86 ILE A N 1
ATOM 695 C CA . ILE A 1 86 ? -9.128 -4.511 1.157 1.00 95.44 86 ILE A CA 1
ATOM 696 C C . ILE A 1 86 ? -9.706 -3.113 1.364 1.00 95.44 86 ILE A C 1
ATOM 698 O O . ILE A 1 86 ? -9.158 -2.120 0.892 1.00 95.44 86 ILE A O 1
ATOM 702 N N . GLY A 1 87 ? -10.821 -3.043 2.079 1.00 94.81 87 GLY A N 1
ATOM 703 C CA . GLY A 1 87 ? -11.357 -1.813 2.641 1.00 94.81 87 GLY A CA 1
ATOM 704 C C . GLY A 1 87 ? -10.967 -1.732 4.108 1.00 94.81 87 GLY A C 1
ATOM 705 O O . GLY A 1 87 ? -11.231 -2.669 4.860 1.00 94.81 87 GLY A O 1
ATOM 706 N N . LEU A 1 88 ? -10.349 -0.630 4.513 1.00 94.44 88 LEU A N 1
ATOM 707 C CA . LEU A 1 88 ? -10.061 -0.322 5.908 1.00 94.44 88 LEU A CA 1
ATOM 708 C C . LEU A 1 88 ? -11.054 0.713 6.412 1.00 94.44 88 LEU A C 1
ATOM 710 O O . LEU A 1 88 ? -11.187 1.783 5.820 1.00 94.44 88 LEU A O 1
ATOM 714 N N . LEU A 1 89 ? -11.731 0.395 7.510 1.00 93.00 89 LEU A N 1
ATOM 715 C CA . LEU A 1 89 ? -12.709 1.265 8.144 1.00 93.00 89 LEU A CA 1
ATOM 716 C C . LEU A 1 89 ? -12.132 1.815 9.446 1.00 93.00 89 LEU A C 1
ATOM 718 O O . LEU A 1 89 ? -11.776 1.033 10.321 1.00 93.00 89 LEU A O 1
ATOM 722 N N . ASN A 1 90 ? -12.069 3.141 9.578 1.00 92.12 90 ASN A N 1
ATOM 723 C CA . ASN A 1 90 ? -11.556 3.852 10.752 1.00 92.12 90 ASN A CA 1
ATOM 724 C C . ASN A 1 90 ? -10.262 3.235 11.334 1.00 92.12 90 ASN A C 1
ATOM 726 O O . ASN A 1 90 ? -10.243 2.848 12.512 1.00 92.12 90 ASN A O 1
ATOM 730 N N . PRO A 1 91 ? -9.190 3.062 10.534 1.00 93.62 91 PRO A N 1
ATOM 731 C CA . PRO A 1 91 ? -7.925 2.600 11.081 1.00 93.62 91 PRO A CA 1
ATOM 732 C C . PRO A 1 91 ? -7.276 3.719 11.909 1.00 93.62 91 PRO A C 1
ATOM 734 O O . PRO A 1 91 ? -7.327 4.895 11.549 1.00 93.62 91 PRO A O 1
ATOM 737 N N . ALA A 1 92 ? -6.625 3.347 13.006 1.00 92.12 92 ALA A N 1
ATOM 738 C CA . ALA A 1 92 ? -5.893 4.281 13.850 1.00 92.12 92 ALA A CA 1
ATOM 739 C C . ALA A 1 92 ? -4.518 4.582 13.241 1.00 92.12 92 ALA A C 1
ATOM 741 O O . ALA A 1 92 ? -3.789 3.667 12.848 1.00 92.12 92 ALA A O 1
ATOM 742 N N . ILE A 1 93 ? -4.150 5.861 13.180 1.00 90.75 93 ILE A N 1
ATOM 743 C CA . ILE A 1 93 ? -2.833 6.297 12.707 1.00 90.75 93 ILE A CA 1
ATOM 744 C C . ILE A 1 93 ? -1.842 6.163 13.863 1.00 90.75 93 ILE A C 1
ATOM 746 O O . ILE A 1 93 ? -2.033 6.731 14.935 1.00 90.75 93 ILE A O 1
ATOM 750 N N . MET A 1 94 ? -0.778 5.390 13.657 1.00 88.25 94 MET A N 1
ATOM 751 C CA . MET A 1 94 ? 0.276 5.232 14.652 1.00 88.25 94 MET A CA 1
ATOM 752 C C . MET A 1 94 ? 1.306 6.360 14.533 1.00 88.25 94 MET A C 1
ATOM 754 O O . MET A 1 94 ? 1.657 6.757 13.416 1.00 88.25 94 MET A O 1
ATOM 758 N N . PRO A 1 95 ? 1.853 6.843 15.663 1.00 81.50 95 PRO A N 1
ATOM 759 C CA . PRO A 1 95 ? 2.907 7.840 15.635 1.00 81.50 95 PRO A CA 1
ATOM 760 C C . PRO A 1 95 ? 4.159 7.280 14.943 1.00 81.50 95 PRO A C 1
ATOM 762 O O . PRO A 1 95 ? 4.447 6.080 15.043 1.00 81.50 95 PRO A O 1
ATOM 765 N N . PRO A 1 96 ? 4.938 8.136 14.260 1.00 72.44 96 PRO A N 1
ATOM 766 C CA . PRO A 1 96 ? 6.203 7.723 13.679 1.00 72.44 96 PRO A CA 1
ATOM 767 C C . PRO A 1 96 ? 7.120 7.184 14.780 1.00 72.44 96 PRO A C 1
ATOM 769 O O . PRO A 1 96 ? 7.257 7.770 15.858 1.00 72.44 96 PRO A O 1
ATOM 772 N N . ARG A 1 97 ? 7.740 6.034 14.516 1.00 65.94 97 ARG A N 1
ATOM 773 C CA . ARG A 1 97 ? 8.641 5.389 15.468 1.00 65.94 97 ARG A CA 1
ATOM 774 C C . ARG A 1 97 ? 9.922 6.224 15.548 1.00 65.94 97 ARG A C 1
ATOM 776 O O . ARG A 1 97 ? 10.612 6.356 14.548 1.00 65.94 97 ARG A O 1
ATOM 783 N N . LYS A 1 98 ? 10.234 6.776 16.724 1.00 55.88 98 LYS A N 1
ATOM 784 C CA . LYS A 1 98 ? 11.446 7.590 16.952 1.00 55.88 98 LYS A CA 1
ATOM 785 C C . LYS A 1 98 ? 12.750 6.772 16.923 1.00 55.88 98 LYS A C 1
ATOM 787 O O . LYS A 1 98 ? 13.823 7.348 16.803 1.00 55.88 98 LYS A O 1
ATOM 792 N N . ASP A 1 99 ? 12.647 5.442 16.992 1.00 49.75 99 ASP A N 1
ATOM 793 C CA . ASP A 1 99 ? 13.773 4.539 17.277 1.00 49.75 99 ASP A CA 1
ATOM 794 C C . ASP A 1 99 ? 14.271 3.755 16.046 1.00 49.75 99 ASP A C 1
ATOM 796 O O . ASP A 1 99 ? 14.897 2.697 16.185 1.00 49.75 99 ASP A O 1
ATOM 800 N N . THR A 1 100 ? 13.956 4.181 14.818 1.00 49.31 100 THR A N 1
ATOM 801 C CA . THR A 1 100 ? 14.504 3.524 13.625 1.00 49.31 100 THR A CA 1
ATOM 802 C C . THR A 1 100 ? 15.998 3.812 13.524 1.00 49.31 100 THR A C 1
ATOM 804 O O . THR A 1 100 ? 16.424 4.884 13.113 1.00 49.31 100 THR A O 1
ATOM 807 N N . ALA A 1 101 ? 16.812 2.819 13.900 1.00 42.47 101 ALA A N 1
ATOM 808 C CA . ALA A 1 101 ? 18.238 2.799 13.597 1.00 42.47 101 ALA A CA 1
ATOM 809 C C . ALA A 1 101 ? 18.475 3.199 12.122 1.00 42.47 101 ALA A C 1
ATOM 811 O O . ALA A 1 101 ? 17.720 2.739 11.249 1.00 42.47 101 ALA A O 1
ATOM 812 N N . PRO A 1 102 ? 19.506 4.015 11.830 1.00 34.19 102 PRO A N 1
ATOM 813 C CA . PRO A 1 102 ? 19.777 4.501 10.483 1.00 34.19 102 PRO A CA 1
ATOM 814 C C . PRO A 1 102 ? 19.978 3.301 9.548 1.00 34.19 102 PRO A C 1
ATOM 816 O O . PRO A 1 102 ? 20.947 2.557 9.673 1.00 34.19 102 PRO A O 1
ATOM 819 N N . GLY A 1 103 ? 19.019 3.066 8.645 1.00 41.66 103 GLY A N 1
ATOM 820 C CA . GLY A 1 103 ? 19.077 1.968 7.670 1.00 41.66 103 GLY A CA 1
ATOM 821 C C . GLY A 1 103 ? 17.866 1.029 7.600 1.00 41.66 103 GLY A C 1
ATOM 822 O O . GLY A 1 103 ? 17.809 0.221 6.674 1.00 41.66 103 GLY A O 1
ATOM 823 N N . LYS A 1 104 ? 16.862 1.126 8.489 1.00 45.09 104 LYS A N 1
ATOM 824 C CA . LYS A 1 104 ? 15.566 0.436 8.293 1.00 45.09 104 LYS A CA 1
ATOM 825 C C . LYS A 1 104 ? 14.527 1.413 7.738 1.00 45.09 104 LYS A C 1
ATOM 827 O O . LYS A 1 104 ? 13.901 2.155 8.480 1.00 45.09 104 LYS A O 1
ATOM 832 N N . SER A 1 105 ? 14.370 1.390 6.415 1.00 42.84 105 SER A N 1
ATOM 833 C CA . SER A 1 105 ? 13.649 2.328 5.537 1.00 42.84 105 SER A CA 1
ATOM 834 C C . SER A 1 105 ? 12.122 2.462 5.739 1.00 42.84 105 SER A C 1
ATOM 836 O O . SER A 1 105 ? 11.372 2.401 4.766 1.00 42.84 105 SER A O 1
ATOM 838 N N . TYR A 1 106 ? 11.641 2.631 6.969 1.00 50.50 106 TYR A N 1
ATOM 839 C CA . TYR A 1 106 ? 10.244 3.001 7.253 1.00 50.50 106 TYR A CA 1
ATOM 840 C C . TYR A 1 106 ? 10.082 4.494 7.572 1.00 50.50 106 TYR A C 1
ATOM 842 O O . TYR A 1 106 ? 8.976 4.926 7.881 1.00 50.50 106 TYR A O 1
ATOM 850 N N . ASP A 1 107 ? 11.157 5.282 7.455 1.00 53.00 107 ASP A N 1
ATOM 851 C CA . ASP A 1 107 ? 11.280 6.667 7.949 1.00 53.00 107 ASP A CA 1
ATOM 852 C C . ASP A 1 107 ? 10.258 7.677 7.401 1.00 53.00 107 ASP A C 1
ATOM 854 O O . ASP A 1 107 ? 10.207 8.811 7.864 1.00 53.00 107 ASP A O 1
ATOM 858 N N . ASN A 1 108 ? 9.408 7.304 6.439 1.00 62.91 108 ASN A N 1
ATOM 859 C CA . ASN A 1 108 ? 8.381 8.215 5.931 1.00 62.91 108 ASN A CA 1
ATOM 860 C C . ASN A 1 108 ? 7.047 7.562 5.537 1.00 62.91 108 ASN A C 1
ATOM 862 O O . ASN A 1 108 ? 6.168 8.249 5.011 1.00 62.91 108 ASN A O 1
ATOM 866 N N . THR A 1 109 ? 6.871 6.262 5.765 1.00 76.81 109 THR A N 1
ATOM 867 C CA . THR A 1 109 ? 5.605 5.582 5.457 1.00 76.81 109 THR A CA 1
ATOM 868 C C . THR A 1 109 ? 4.629 5.757 6.618 1.00 76.81 109 THR A C 1
ATOM 870 O O . THR A 1 109 ? 5.000 5.413 7.742 1.00 76.81 109 THR A O 1
ATOM 873 N N . PRO A 1 110 ? 3.398 6.255 6.390 1.00 85.56 110 PRO A N 1
ATOM 874 C CA . PRO A 1 110 ? 2.398 6.317 7.445 1.00 85.56 110 PRO A CA 1
ATOM 875 C C . PRO A 1 110 ? 2.114 4.902 7.942 1.00 85.56 110 PRO A C 1
ATOM 877 O O . PRO A 1 110 ? 2.050 3.959 7.146 1.00 85.56 110 PRO A O 1
ATOM 880 N N . ALA A 1 111 ? 1.965 4.762 9.252 1.00 90.56 111 ALA A N 1
ATOM 881 C CA . ALA A 1 111 ? 1.665 3.495 9.886 1.00 90.56 111 ALA A CA 1
ATOM 882 C C . ALA A 1 111 ? 0.225 3.524 10.401 1.00 90.56 111 ALA A C 1
ATOM 884 O O . ALA A 1 111 ? -0.185 4.481 11.052 1.00 90.56 111 ALA A O 1
ATOM 885 N N . LEU A 1 112 ? -0.540 2.485 10.093 1.00 92.94 112 LEU A N 1
ATOM 886 C CA . LEU A 1 112 ? -1.918 2.302 10.528 1.00 92.94 112 LEU A CA 1
ATOM 887 C C . LEU A 1 112 ? -2.022 1.055 11.396 1.00 92.94 112 LEU A C 1
ATOM 889 O O . LEU A 1 112 ? -1.256 0.110 11.221 1.00 92.94 112 LEU A O 1
ATOM 893 N N . THR A 1 113 ? -3.008 1.019 12.278 1.00 93.81 113 THR A N 1
ATOM 894 C CA . THR A 1 113 ? -3.401 -0.177 13.021 1.00 93.81 113 THR A CA 1
ATOM 895 C C . THR A 1 113 ? -4.917 -0.274 13.097 1.00 93.81 113 THR A C 1
ATOM 897 O O . THR A 1 113 ? -5.632 0.719 12.979 1.00 93.81 113 THR A O 1
ATOM 900 N N . VAL A 1 114 ? -5.411 -1.486 13.301 1.00 94.19 114 VAL A N 1
ATOM 901 C CA . VAL A 1 114 ? -6.825 -1.773 13.552 1.00 94.19 114 VAL A CA 1
ATOM 902 C C . VAL A 1 114 ? -6.948 -2.558 14.854 1.00 94.19 114 VAL A C 1
ATOM 904 O O . VAL A 1 114 ? -6.058 -3.329 15.211 1.00 94.19 114 VAL A O 1
ATOM 907 N N . ASP A 1 115 ? -8.033 -2.323 15.575 1.00 91.44 115 ASP A N 1
ATOM 908 C CA . ASP A 1 115 ? -8.373 -2.959 16.850 1.00 91.44 115 ASP A CA 1
ATOM 909 C C . ASP A 1 115 ? -9.256 -4.204 16.664 1.00 91.44 115 ASP A C 1
ATOM 911 O O . ASP A 1 115 ? -9.084 -5.189 17.376 1.00 91.44 115 ASP A O 1
ATOM 915 N N . VAL A 1 116 ? -10.159 -4.181 15.680 1.00 92.75 116 VAL A N 1
ATOM 916 C CA . VAL A 1 116 ? -11.116 -5.254 15.377 1.00 92.75 116 VAL A CA 1
ATOM 917 C C . VAL A 1 116 ? -10.910 -5.761 13.948 1.00 92.75 116 VAL A C 1
ATOM 919 O O . VAL A 1 116 ? -10.779 -4.968 13.013 1.00 92.75 116 VAL A O 1
ATOM 922 N N . ALA A 1 117 ? -10.931 -7.084 13.761 1.00 91.75 117 ALA A N 1
ATOM 923 C CA . ALA A 1 117 ? -10.764 -7.722 12.452 1.00 91.75 117 ALA A CA 1
ATOM 924 C C . ALA A 1 117 ? -11.834 -7.287 11.432 1.00 91.75 117 ALA A C 1
ATOM 926 O O . ALA A 1 117 ? -11.511 -7.051 10.270 1.00 91.75 117 ALA A O 1
ATOM 927 N N . ASP A 1 118 ? -13.069 -7.052 11.886 1.00 91.06 118 ASP A N 1
ATOM 928 C CA . ASP A 1 118 ? -14.196 -6.571 11.073 1.00 91.06 118 ASP A CA 1
ATOM 929 C C . ASP A 1 118 ? -13.985 -5.188 10.435 1.00 91.06 118 ASP A C 1
ATOM 931 O O . ASP A 1 118 ? -14.690 -4.826 9.485 1.00 91.06 118 ASP A O 1
ATOM 935 N N . ARG A 1 119 ? -13.008 -4.406 10.920 1.00 91.75 119 ARG A N 1
ATOM 936 C CA . ARG A 1 119 ? -12.604 -3.140 10.287 1.00 91.75 119 ARG A CA 1
ATOM 937 C C . ARG A 1 119 ? -11.786 -3.347 9.014 1.00 91.75 119 ARG A C 1
ATOM 939 O O . ARG A 1 119 ? -11.570 -2.386 8.277 1.00 91.75 119 ARG A O 1
ATOM 946 N N . VAL A 1 120 ? -11.355 -4.577 8.737 1.00 93.44 120 VAL A N 1
ATOM 947 C CA . VAL A 1 120 ? -10.671 -4.969 7.505 1.00 93.44 120 VAL A CA 1
ATOM 948 C C . VAL A 1 120 ? -11.608 -5.839 6.679 1.00 93.44 120 VAL A C 1
ATOM 950 O O . VAL A 1 120 ? -11.880 -6.992 6.997 1.00 93.44 120 VAL A O 1
ATOM 953 N N . MET A 1 121 ? -12.095 -5.292 5.573 1.00 92.31 121 MET A N 1
ATOM 954 C CA . MET A 1 121 ? -13.040 -5.972 4.695 1.00 92.31 121 MET A CA 1
ATOM 955 C C . MET A 1 121 ? -12.349 -6.411 3.408 1.00 92.31 121 MET A C 1
ATOM 957 O O . MET A 1 121 ? -11.756 -5.590 2.713 1.00 92.31 121 MET A O 1
ATOM 961 N N . ARG A 1 122 ? -12.466 -7.688 3.033 1.00 92.81 122 ARG A N 1
ATOM 962 C CA . ARG A 1 122 ? -12.035 -8.149 1.707 1.00 92.81 122 ARG A CA 1
ATOM 963 C C . ARG A 1 122 ? -13.037 -7.688 0.654 1.00 92.81 122 ARG A C 1
ATOM 965 O O . ARG A 1 122 ? -14.217 -8.002 0.755 1.00 92.81 122 ARG A O 1
ATOM 972 N N . ILE A 1 123 ? -12.555 -6.968 -0.353 1.00 93.19 123 ILE A N 1
ATOM 973 C CA . ILE A 1 123 ? -13.358 -6.526 -1.500 1.00 93.19 123 ILE A CA 1
ATOM 974 C C . ILE A 1 123 ? -13.155 -7.486 -2.674 1.00 93.19 123 ILE A C 1
ATOM 976 O O . ILE A 1 123 ? -14.117 -7.886 -3.319 1.00 93.19 123 ILE A O 1
ATOM 980 N N . GLY A 1 124 ? -11.909 -7.889 -2.939 1.00 93.8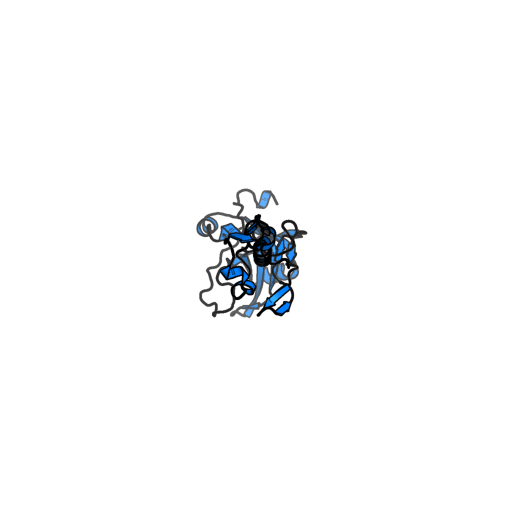1 124 GLY A N 1
ATOM 981 C CA . GLY A 1 124 ? -11.590 -8.729 -4.092 1.00 93.81 124 GLY A CA 1
ATOM 982 C C . GLY A 1 124 ? -10.096 -8.975 -4.262 1.00 93.81 124 GLY A C 1
ATOM 983 O O . GLY A 1 124 ? -9.346 -9.003 -3.284 1.00 93.81 124 GLY A O 1
ATOM 984 N N . VAL A 1 125 ? -9.667 -9.157 -5.510 1.00 95.06 125 VAL A N 1
ATOM 985 C CA . VAL A 1 125 ? -8.263 -9.333 -5.910 1.00 95.06 125 VAL A CA 1
ATOM 986 C C . VAL A 1 125 ? -7.965 -8.367 -7.054 1.00 95.06 125 VAL A C 1
ATOM 988 O O . VAL A 1 125 ? -8.774 -8.221 -7.965 1.00 95.06 125 VAL A O 1
ATOM 991 N N . SER A 1 126 ? -6.828 -7.680 -6.988 1.00 95.12 126 SER A N 1
ATOM 992 C CA . SER A 1 126 ? -6.395 -6.744 -8.022 1.00 95.12 126 SER A CA 1
ATOM 993 C C . SER A 1 126 ? -5.725 -7.498 -9.169 1.00 95.12 126 SER A C 1
ATOM 995 O O . SER A 1 126 ? -4.747 -8.214 -8.952 1.00 95.12 126 SER A O 1
ATOM 997 N N . ALA A 1 127 ? -6.223 -7.304 -10.392 1.00 93.38 127 ALA A N 1
ATOM 998 C CA . ALA A 1 127 ? -5.570 -7.791 -11.609 1.00 93.38 127 ALA A CA 1
ATOM 999 C C . ALA A 1 127 ? -4.330 -6.948 -11.976 1.00 93.38 127 ALA A C 1
ATOM 1001 O O . ALA A 1 127 ? -3.353 -7.455 -12.540 1.00 93.38 127 ALA A O 1
ATOM 1002 N N . ASP A 1 128 ? -4.355 -5.670 -11.596 1.00 93.62 128 ASP A N 1
ATOM 1003 C CA . ASP A 1 128 ? -3.388 -4.665 -12.029 1.00 93.62 128 ASP A CA 1
ATOM 1004 C C . ASP A 1 128 ? -2.120 -4.611 -11.174 1.00 93.62 128 ASP A C 1
ATOM 1006 O O . ASP A 1 128 ? -1.119 -4.030 -11.593 1.00 93.62 128 ASP A O 1
ATOM 1010 N N . LEU A 1 129 ? -2.109 -5.239 -9.993 1.00 94.75 129 LEU A N 1
ATOM 1011 C CA . LEU A 1 129 ? -0.888 -5.334 -9.197 1.00 94.75 129 LEU A CA 1
ATOM 1012 C C . LEU A 1 129 ? 0.178 -6.138 -9.960 1.00 94.75 129 LEU A C 1
ATOM 1014 O O . LEU A 1 129 ? -0.024 -7.295 -10.342 1.00 94.75 129 LEU A O 1
ATOM 1018 N N . GLY A 1 130 ? 1.346 -5.529 -10.154 1.00 93.88 130 GLY A N 1
ATOM 1019 C CA . GLY A 1 130 ? 2.511 -6.163 -10.761 1.00 93.88 130 GLY A CA 1
ATOM 1020 C C . GLY A 1 130 ? 3.824 -5.750 -10.121 1.00 93.88 130 GLY A C 1
ATOM 1021 O O . GLY A 1 130 ? 3.861 -4.978 -9.165 1.00 93.88 130 GLY A O 1
ATOM 1022 N N . TRP A 1 131 ? 4.922 -6.243 -10.691 1.00 94.06 131 TRP A N 1
ATOM 1023 C CA . TRP A 1 131 ? 6.281 -5.881 -10.297 1.00 94.06 131 TRP A CA 1
ATOM 1024 C C . TRP A 1 131 ? 7.051 -5.329 -11.485 1.00 94.06 131 TRP A C 1
ATOM 1026 O O . TRP A 1 131 ? 6.860 -5.746 -12.625 1.00 94.06 131 TRP A O 1
ATOM 1036 N N . CYS A 1 132 ? 7.939 -4.383 -11.203 1.00 94.44 132 CYS A N 1
ATOM 1037 C CA . CYS A 1 132 ? 8.752 -3.731 -12.212 1.00 94.44 132 CYS A CA 1
ATOM 1038 C C . CYS A 1 132 ? 9.630 -4.735 -12.973 1.00 94.44 132 CYS A C 1
ATOM 1040 O O . CYS A 1 132 ? 10.471 -5.411 -12.384 1.00 94.44 132 CYS A O 1
ATOM 1042 N N . MET A 1 133 ? 9.503 -4.746 -14.304 1.00 91.44 133 MET A N 1
ATOM 1043 C CA . MET A 1 133 ? 10.250 -5.660 -15.180 1.00 91.44 133 MET A CA 1
ATOM 1044 C C . MET A 1 133 ? 11.721 -5.264 -15.393 1.00 91.44 133 MET A C 1
ATOM 1046 O O . MET A 1 133 ? 12.493 -6.012 -15.989 1.00 91.44 133 MET A O 1
ATOM 1050 N N . ALA A 1 134 ? 12.137 -4.084 -14.928 1.00 91.62 134 ALA A N 1
ATOM 1051 C CA . ALA A 1 134 ? 13.489 -3.586 -15.153 1.00 91.62 134 ALA A CA 1
ATOM 1052 C C . ALA A 1 134 ? 14.527 -4.275 -14.254 1.00 91.62 134 ALA A C 1
ATOM 1054 O O . ALA A 1 134 ? 14.270 -4.609 -13.095 1.00 91.62 134 ALA A O 1
ATOM 1055 N N . THR A 1 135 ? 15.746 -4.401 -14.768 1.00 90.81 135 THR A N 1
ATOM 1056 C CA . THR A 1 135 ? 16.910 -4.860 -14.005 1.00 90.81 135 THR A CA 1
ATOM 1057 C C . THR A 1 135 ? 17.482 -3.707 -13.184 1.00 90.81 135 THR A C 1
ATOM 1059 O O . THR A 1 135 ? 17.708 -2.611 -13.698 1.00 90.81 135 THR A O 1
ATOM 1062 N N . LYS A 1 136 ? 17.744 -3.953 -11.900 1.00 88.50 136 LYS A N 1
ATOM 1063 C CA . LYS A 1 136 ? 18.500 -3.043 -11.040 1.00 88.50 136 LYS A CA 1
ATOM 1064 C C . LYS A 1 136 ? 19.967 -3.063 -11.451 1.00 88.50 136 LYS A C 1
ATOM 1066 O O . LYS A 1 136 ? 20.537 -4.126 -11.685 1.00 88.50 136 LYS A O 1
ATOM 1071 N N . PHE A 1 137 ? 20.598 -1.895 -11.463 1.00 83.81 137 PHE A N 1
ATOM 1072 C CA . PHE A 1 137 ? 22.034 -1.765 -11.697 1.00 83.81 137 PHE A CA 1
ATOM 1073 C C . PHE A 1 137 ? 22.711 -1.196 -10.453 1.00 83.81 137 PHE A C 1
ATOM 1075 O O . PHE A 1 137 ? 22.260 -0.192 -9.906 1.00 83.81 137 PHE A O 1
ATOM 1082 N N . ARG A 1 138 ? 23.810 -1.817 -10.024 1.00 79.81 138 ARG A N 1
ATOM 1083 C CA . ARG A 1 138 ? 24.685 -1.318 -8.956 1.00 79.81 138 ARG A CA 1
ATOM 1084 C C . ARG A 1 138 ? 26.091 -1.202 -9.523 1.00 79.81 138 ARG A C 1
ATOM 1086 O O . ARG A 1 138 ? 26.582 -2.156 -10.115 1.00 79.81 138 ARG A O 1
ATOM 1093 N N . ASN A 1 139 ? 26.723 -0.035 -9.395 1.00 82.19 139 ASN A N 1
ATOM 1094 C CA . ASN A 1 139 ? 28.051 0.237 -9.965 1.00 82.19 139 ASN A CA 1
ATOM 1095 C C . ASN A 1 139 ? 28.162 -0.186 -11.445 1.00 82.19 139 ASN A C 1
ATOM 1097 O O . ASN A 1 139 ? 29.110 -0.857 -11.842 1.00 82.19 139 ASN A O 1
ATOM 1101 N N . LYS A 1 140 ? 27.145 0.163 -12.250 1.00 80.62 140 LYS A N 1
ATOM 1102 C CA . LYS A 1 140 ? 27.012 -0.193 -13.679 1.00 80.62 140 LYS A CA 1
ATOM 1103 C C . LYS A 1 140 ? 26.945 -1.701 -13.993 1.00 80.62 140 LYS A C 1
ATOM 1105 O O . LYS A 1 140 ? 26.942 -2.062 -15.163 1.00 80.62 140 LYS A O 1
ATOM 1110 N N . LYS A 1 141 ? 26.818 -2.577 -12.993 1.00 85.62 141 LYS A N 1
ATOM 1111 C CA . LYS A 1 141 ? 26.636 -4.026 -13.171 1.00 85.62 141 LYS A CA 1
ATOM 1112 C C . LYS A 1 141 ? 25.194 -4.446 -12.852 1.00 85.62 141 LYS A C 1
ATOM 1114 O O . LYS A 1 141 ? 24.575 -3.826 -11.980 1.00 85.62 141 LYS A O 1
ATOM 1119 N N . PRO A 1 142 ? 24.640 -5.463 -13.538 1.00 86.25 142 PRO A N 1
ATOM 1120 C CA . PRO A 1 142 ? 23.310 -5.979 -13.231 1.00 86.25 142 PRO A CA 1
ATOM 1121 C C . PRO A 1 142 ? 23.304 -6.586 -11.823 1.00 86.25 142 PRO A C 1
ATOM 1123 O O . PRO A 1 142 ? 24.126 -7.433 -11.494 1.00 86.25 142 PRO A O 1
ATOM 1126 N N . ALA A 1 143 ? 22.380 -6.123 -10.985 1.00 86.75 143 ALA A N 1
ATOM 1127 C CA . ALA A 1 143 ? 22.254 -6.488 -9.573 1.00 86.75 143 ALA A CA 1
ATOM 1128 C C . ALA A 1 143 ? 20.921 -7.206 -9.273 1.00 86.75 143 ALA A C 1
ATOM 1130 O O . ALA A 1 143 ? 20.445 -7.193 -8.140 1.00 86.75 143 ALA A O 1
ATOM 1131 N N . GLY A 1 144 ? 20.300 -7.802 -10.296 1.00 88.62 144 GLY A N 1
ATOM 1132 C CA . GLY A 1 144 ? 19.033 -8.534 -10.201 1.00 88.62 144 GLY A CA 1
ATOM 1133 C C . GLY A 1 144 ? 17.808 -7.742 -10.669 1.00 88.62 144 GLY A C 1
ATOM 1134 O O . GLY A 1 144 ? 17.915 -6.613 -11.147 1.00 88.62 144 GLY A O 1
ATOM 1135 N N . LYS A 1 145 ? 16.620 -8.347 -10.557 1.00 91.06 145 LYS A N 1
ATOM 1136 C CA . LYS A 1 145 ? 15.345 -7.729 -10.962 1.00 91.06 145 LYS A CA 1
ATOM 1137 C C . LYS A 1 145 ? 14.901 -6.647 -9.975 1.00 91.06 145 LYS A C 1
ATOM 1139 O O . LYS A 1 145 ? 15.223 -6.677 -8.783 1.00 91.06 145 LYS A O 1
ATOM 1144 N N . CYS A 1 146 ? 14.150 -5.666 -10.464 1.00 91.12 146 CYS A N 1
ATOM 1145 C CA . CYS A 1 146 ? 13.496 -4.707 -9.592 1.00 91.12 146 CYS A CA 1
ATOM 1146 C C . CYS A 1 146 ? 12.383 -5.389 -8.784 1.00 91.12 146 CYS A C 1
ATOM 1148 O O . CYS A 1 146 ? 11.617 -6.181 -9.313 1.00 91.12 146 CYS A O 1
ATOM 1150 N N . LEU A 1 147 ? 12.295 -5.063 -7.491 1.00 89.44 147 LEU A N 1
ATOM 1151 C CA . LEU A 1 147 ? 11.275 -5.595 -6.574 1.00 89.44 147 LEU A CA 1
ATOM 1152 C C . LEU A 1 147 ? 10.183 -4.559 -6.263 1.00 89.44 147 LEU A C 1
ATOM 1154 O O . LEU A 1 147 ? 9.373 -4.769 -5.367 1.00 89.44 147 LEU A O 1
ATOM 1158 N N . ALA A 1 148 ? 10.199 -3.413 -6.949 1.00 91.12 148 ALA A N 1
ATOM 1159 C CA . ALA A 1 148 ? 9.175 -2.392 -6.776 1.00 91.12 148 ALA A CA 1
ATOM 1160 C C . ALA A 1 148 ? 7.862 -2.882 -7.393 1.00 91.12 148 ALA A C 1
ATOM 1162 O O . ALA A 1 148 ? 7.867 -3.360 -8.531 1.00 91.12 148 ALA A O 1
ATOM 1163 N N . PHE A 1 149 ? 6.765 -2.746 -6.653 1.00 93.31 149 PHE A N 1
ATOM 1164 C CA . PHE A 1 149 ? 5.433 -2.988 -7.188 1.00 93.31 149 PHE A CA 1
ATOM 1165 C C . PHE A 1 149 ? 5.027 -1.847 -8.132 1.00 93.31 149 PHE A C 1
ATOM 1167 O O . PHE A 1 149 ? 5.523 -0.722 -8.021 1.00 93.31 149 PHE A O 1
ATOM 1174 N N . ILE A 1 150 ? 4.171 -2.165 -9.095 1.00 94.50 150 ILE A N 1
ATOM 1175 C CA . ILE A 1 150 ? 3.683 -1.259 -10.134 1.00 94.50 150 ILE A CA 1
ATOM 1176 C C . ILE A 1 150 ? 2.202 -1.518 -10.387 1.00 94.50 150 ILE A C 1
ATOM 1178 O O . ILE A 1 150 ? 1.695 -2.605 -10.098 1.00 94.50 150 ILE A O 1
ATOM 1182 N N . ASN A 1 151 ? 1.550 -0.535 -10.991 1.00 94.50 151 ASN A N 1
ATOM 1183 C CA . ASN A 1 151 ? 0.250 -0.702 -11.608 1.00 94.50 151 ASN A CA 1
ATOM 1184 C C . ASN A 1 151 ? 0.436 -1.067 -13.092 1.00 94.50 151 ASN A C 1
ATOM 1186 O O . ASN A 1 151 ? 0.889 -0.235 -13.881 1.00 94.50 151 ASN A O 1
ATOM 1190 N N . LYS A 1 152 ? 0.098 -2.308 -13.461 1.00 93.12 152 LYS A N 1
ATOM 1191 C CA . LYS A 1 152 ? 0.240 -2.845 -14.824 1.00 93.12 152 LYS A CA 1
ATOM 1192 C C . LYS A 1 152 ? -0.589 -2.079 -15.855 1.00 93.12 152 LYS A C 1
ATOM 1194 O O . LYS A 1 152 ? -0.169 -2.025 -17.005 1.00 93.12 152 LYS A O 1
ATOM 1199 N N . SER A 1 153 ? -1.723 -1.491 -15.462 1.00 92.31 153 SER A N 1
ATOM 1200 C CA . SER A 1 153 ? -2.565 -0.721 -16.387 1.00 92.31 153 SER A CA 1
ATOM 1201 C C . SER A 1 153 ? -1.938 0.623 -16.767 1.00 92.31 153 SER A C 1
ATOM 1203 O O . SER A 1 153 ? -2.192 1.131 -17.855 1.00 92.31 153 SER A O 1
ATOM 1205 N N . ILE A 1 154 ? -1.072 1.174 -15.907 1.00 90.69 154 ILE A N 1
ATOM 1206 C CA . ILE A 1 154 ? -0.341 2.423 -16.163 1.00 90.69 154 ILE A CA 1
ATOM 1207 C C . ILE A 1 154 ? 0.964 2.146 -16.921 1.00 90.69 154 ILE A C 1
ATOM 1209 O O . ILE A 1 154 ? 1.344 2.903 -17.813 1.00 90.69 154 ILE A O 1
ATOM 1213 N N . GLY A 1 155 ? 1.679 1.072 -16.574 1.00 89.81 155 GLY A N 1
ATOM 1214 C CA . GLY A 1 155 ? 2.878 0.671 -17.305 1.00 89.81 155 GLY A CA 1
ATOM 1215 C C . GLY A 1 155 ? 3.677 -0.449 -16.647 1.00 89.81 155 GLY A C 1
ATOM 1216 O O . GLY A 1 155 ? 3.381 -0.907 -15.550 1.00 89.81 155 GLY A O 1
ATOM 1217 N N . GLU A 1 156 ? 4.748 -0.877 -17.319 1.00 91.38 156 GLU A N 1
ATOM 1218 C CA . GLU A 1 156 ? 5.532 -2.074 -16.959 1.00 91.38 156 GLU A CA 1
ATOM 1219 C C . GLU A 1 156 ? 6.765 -1.790 -16.073 1.00 91.38 156 GLU A C 1
ATOM 1221 O O . GLU A 1 156 ? 7.469 -2.699 -15.610 1.00 91.38 156 GLU A O 1
ATOM 1226 N N . THR A 1 157 ? 7.082 -0.513 -15.835 1.00 92.38 157 THR A N 1
ATOM 1227 C CA . THR A 1 157 ? 8.253 -0.101 -15.047 1.00 92.38 157 THR A CA 1
ATOM 1228 C C . THR A 1 157 ? 7.909 0.902 -13.962 1.00 92.38 157 THR A C 1
ATOM 1230 O O . THR A 1 157 ? 7.092 1.786 -14.176 1.00 92.38 157 THR A O 1
ATOM 1233 N N . CYS A 1 158 ? 8.579 0.807 -12.808 1.00 92.06 158 CYS A N 1
ATOM 1234 C CA . CYS A 1 158 ? 8.382 1.753 -11.713 1.00 92.06 158 CYS A CA 1
ATOM 1235 C C . CYS A 1 158 ? 8.865 3.163 -12.082 1.00 92.06 158 CYS A C 1
ATOM 1237 O O . CYS A 1 158 ? 9.721 3.323 -12.955 1.00 92.06 158 CYS A O 1
ATOM 1239 N N . ILE A 1 159 ? 8.383 4.173 -11.352 1.00 90.69 159 ILE A N 1
ATOM 1240 C CA . ILE A 1 159 ? 8.677 5.597 -11.596 1.00 90.69 159 ILE A CA 1
ATOM 1241 C C . ILE A 1 159 ? 10.186 5.869 -11.698 1.00 90.69 159 ILE A C 1
ATOM 1243 O O . ILE A 1 159 ? 10.625 6.572 -12.605 1.00 90.69 159 ILE A O 1
ATOM 1247 N N . PHE A 1 160 ? 11.002 5.245 -10.844 1.00 90.44 160 PHE A N 1
ATOM 1248 C CA . PHE A 1 160 ? 12.461 5.382 -10.898 1.00 90.44 160 PHE A CA 1
ATOM 1249 C C . PHE A 1 160 ? 13.053 4.910 -12.238 1.00 90.44 160 PHE A C 1
ATOM 1251 O O . PHE A 1 160 ? 13.840 5.613 -12.876 1.00 90.44 160 PHE A O 1
ATOM 1258 N N . HIS A 1 161 ? 12.661 3.719 -12.695 1.00 90.81 161 HIS A N 1
ATOM 1259 C CA . HIS A 1 161 ? 13.146 3.177 -13.963 1.00 90.81 161 HIS A CA 1
ATOM 1260 C C . HIS A 1 161 ? 12.521 3.884 -15.168 1.00 90.81 161 HIS A C 1
ATOM 1262 O O . HIS A 1 161 ? 13.205 4.046 -16.177 1.00 90.81 161 HIS A O 1
ATOM 1268 N N . MET A 1 162 ? 11.283 4.365 -15.056 1.00 91.19 162 MET A N 1
ATOM 1269 C CA . MET A 1 162 ? 10.634 5.194 -16.069 1.00 91.19 162 MET A CA 1
ATOM 1270 C C . MET A 1 162 ? 11.404 6.502 -16.277 1.00 91.19 162 MET A C 1
ATOM 1272 O O . MET A 1 162 ? 11.794 6.816 -17.399 1.00 91.19 162 MET A O 1
ATOM 1276 N N . GLN A 1 163 ? 11.732 7.216 -15.197 1.00 90.81 163 GLN A N 1
ATOM 1277 C CA . GLN A 1 163 ? 12.549 8.430 -15.256 1.00 90.81 163 GLN A CA 1
ATOM 1278 C C . GLN A 1 163 ? 13.955 8.148 -15.801 1.00 90.81 163 GLN A C 1
ATOM 1280 O O . GLN A 1 163 ? 14.479 8.925 -16.596 1.00 90.81 163 GLN A O 1
ATOM 1285 N N . SER A 1 164 ? 14.572 7.026 -15.415 1.00 89.50 164 SER A N 1
ATOM 1286 C CA . SER A 1 164 ? 15.874 6.618 -15.958 1.00 89.50 164 SER A CA 1
ATOM 1287 C C . SER A 1 164 ? 15.813 6.366 -17.469 1.00 89.50 164 SER A C 1
ATOM 1289 O O . SER A 1 164 ? 16.681 6.840 -18.201 1.00 89.50 164 SER A O 1
ATOM 1291 N N . LYS A 1 165 ? 14.776 5.666 -17.952 1.00 87.31 165 LYS A N 1
ATOM 1292 C CA . LYS A 1 165 ? 14.531 5.450 -19.386 1.00 87.31 165 LYS A CA 1
ATOM 1293 C C . LYS A 1 165 ? 14.312 6.776 -20.114 1.00 87.31 165 LYS A C 1
ATOM 1295 O O . LYS A 1 165 ? 14.967 7.007 -21.126 1.00 87.31 165 LYS A O 1
ATOM 1300 N N . TYR A 1 166 ? 13.482 7.662 -19.563 1.00 88.56 166 TYR A N 1
ATOM 1301 C CA . TYR A 1 166 ? 13.218 8.983 -20.133 1.00 88.56 166 TYR A CA 1
ATOM 1302 C C . TYR A 1 166 ? 14.502 9.813 -20.274 1.00 88.56 166 TYR A C 1
ATOM 1304 O O . TYR A 1 166 ? 14.794 10.325 -21.351 1.00 88.56 166 TYR A O 1
ATOM 1312 N N . LYS A 1 167 ? 15.339 9.864 -19.227 1.00 87.88 167 LYS A N 1
ATOM 1313 C CA . LYS A 1 167 ? 16.642 10.552 -19.264 1.00 87.88 167 LYS A CA 1
ATOM 1314 C C . LYS A 1 167 ? 17.591 9.951 -20.307 1.00 87.88 167 LYS A C 1
ATOM 1316 O O . LYS A 1 167 ? 18.219 10.696 -21.051 1.00 87.88 167 LYS A O 1
ATOM 1321 N N . LYS A 1 168 ? 17.668 8.617 -20.402 1.00 85.38 168 LYS A N 1
ATOM 1322 C CA . LYS A 1 168 ? 18.490 7.918 -21.410 1.00 85.38 168 LYS A CA 1
ATOM 1323 C C . LYS A 1 168 ? 18.010 8.162 -22.843 1.00 85.38 168 LYS A C 1
ATOM 1325 O O . LYS A 1 168 ? 18.829 8.260 -23.751 1.00 85.38 168 LYS A O 1
ATOM 1330 N N . MET A 1 169 ? 16.699 8.236 -23.065 1.00 81.62 169 MET A N 1
ATOM 1331 C CA . MET A 1 169 ? 16.141 8.604 -24.369 1.00 81.62 169 MET A CA 1
ATOM 1332 C C . MET A 1 169 ? 16.440 10.068 -24.697 1.00 81.62 169 MET A C 1
ATOM 1334 O O . MET A 1 169 ? 16.851 10.365 -25.814 1.00 81.62 169 MET A O 1
ATOM 1338 N N . GLY A 1 170 ? 16.314 10.966 -23.715 1.00 78.75 170 GLY A N 1
ATOM 1339 C CA . GLY A 1 170 ? 16.677 12.376 -23.853 1.00 78.75 170 GLY A CA 1
ATOM 1340 C C . GLY A 1 170 ? 18.141 12.574 -24.254 1.00 78.75 170 GLY A C 1
ATOM 1341 O O . GLY A 1 170 ? 18.413 13.341 -25.169 1.00 78.75 170 GLY A O 1
ATOM 1342 N N . SER A 1 171 ? 19.078 11.820 -23.666 1.00 74.88 171 SER A N 1
ATOM 1343 C CA . SER A 1 171 ? 20.501 11.901 -24.036 1.00 74.88 171 SER A CA 1
ATOM 1344 C C . SER A 1 171 ? 20.812 11.389 -25.447 1.00 74.88 171 SER A C 1
ATOM 1346 O O . SER A 1 171 ? 21.813 11.793 -26.022 1.00 74.88 171 SER A O 1
ATOM 1348 N N . LYS A 1 172 ? 19.966 10.524 -26.023 1.00 64.81 172 LYS A N 1
ATOM 1349 C CA . LYS A 1 172 ? 20.114 10.051 -27.412 1.00 64.81 172 LYS A CA 1
ATOM 1350 C C . LYS A 1 172 ? 19.557 11.033 -28.447 1.00 64.81 172 LYS A C 1
ATOM 1352 O O . LYS A 1 172 ? 19.877 10.918 -29.623 1.00 64.81 172 LYS A O 1
ATOM 1357 N N . ARG A 1 173 ? 18.751 12.023 -28.037 1.00 57.56 173 ARG A N 1
ATOM 1358 C CA . ARG A 1 173 ? 18.228 13.053 -28.955 1.00 57.56 173 ARG A CA 1
ATOM 1359 C C . ARG A 1 173 ? 19.298 14.026 -29.459 1.00 57.56 173 ARG A C 1
ATOM 1361 O O . ARG A 1 173 ? 19.056 14.678 -30.466 1.00 57.56 173 ARG A O 1
ATOM 1368 N N . GLY A 1 174 ? 20.476 14.075 -28.833 1.00 56.12 174 GLY A N 1
ATOM 1369 C CA . GLY A 1 174 ? 21.620 14.835 -29.349 1.00 56.12 174 GLY A CA 1
ATOM 1370 C C . GLY A 1 174 ? 22.157 14.321 -30.693 1.00 56.12 174 GLY A C 1
ATOM 1371 O O . GLY A 1 174 ? 22.805 15.077 -31.404 1.00 56.12 174 GLY A O 1
ATOM 1372 N N . GLU A 1 175 ? 21.848 13.078 -31.081 1.00 53.38 175 GLU A N 1
ATOM 1373 C CA . GLU A 1 175 ? 22.270 12.514 -32.375 1.00 53.38 175 GLU A CA 1
ATOM 1374 C C . GLU A 1 175 ? 21.289 12.827 -33.521 1.00 53.38 175 GLU A C 1
ATOM 1376 O O . GLU A 1 175 ? 21.675 12.794 -34.685 1.00 53.38 175 GLU A O 1
ATOM 1381 N N . LEU A 1 176 ? 20.039 13.206 -33.217 1.00 52.44 176 LEU A N 1
ATOM 1382 C CA . LEU A 1 176 ? 19.055 13.645 -34.225 1.00 52.44 176 LEU A CA 1
ATOM 1383 C C . LEU A 1 176 ? 19.168 15.139 -34.571 1.00 52.44 176 LEU A C 1
ATOM 1385 O O . LEU A 1 176 ? 18.526 15.597 -35.510 1.00 52.44 176 LEU A O 1
ATOM 1389 N N . GLN A 1 177 ? 20.019 15.890 -33.866 1.00 50.97 177 GLN A N 1
ATOM 1390 C CA . GLN A 1 177 ? 20.524 17.196 -34.314 1.00 50.97 177 GLN A CA 1
ATOM 1391 C C . GLN A 1 177 ? 21.800 17.057 -35.168 1.00 50.97 177 GLN A C 1
ATOM 1393 O O . GLN A 1 177 ? 22.577 17.998 -35.317 1.00 50.97 177 GLN A O 1
ATOM 1398 N N . GLY A 1 178 ? 22.023 15.893 -35.780 1.00 52.25 178 GLY A N 1
ATOM 1399 C CA . GLY A 1 178 ? 22.978 15.742 -36.872 1.00 52.25 178 GLY A CA 1
ATOM 1400 C C . GLY A 1 178 ? 22.439 16.347 -38.170 1.00 52.25 178 GLY A C 1
ATOM 1401 O O . GLY A 1 178 ? 21.915 15.610 -38.996 1.00 52.25 178 GLY A O 1
ATOM 1402 N N . SER A 1 179 ? 22.526 17.676 -38.325 1.00 50.97 179 SER A N 1
ATOM 1403 C CA . SER A 1 179 ? 22.711 18.394 -39.617 1.00 50.97 179 SER A CA 1
ATOM 1404 C C . SER A 1 179 ? 22.469 19.914 -39.550 1.00 50.97 179 SER A C 1
ATOM 1406 O O . SER A 1 179 ? 22.103 20.525 -40.549 1.00 50.97 179 SER A O 1
ATOM 1408 N N . VAL A 1 180 ? 22.731 20.584 -38.422 1.00 51.91 180 VAL A N 1
ATOM 1409 C CA . VAL A 1 180 ? 22.885 22.052 -38.452 1.00 51.91 180 VAL A CA 1
ATOM 1410 C C . VAL A 1 180 ? 24.095 22.453 -37.613 1.00 51.91 180 VAL A C 1
ATOM 1412 O O . VAL A 1 180 ? 23.997 22.692 -36.417 1.00 51.91 180 VAL A O 1
ATOM 1415 N N . GLY A 1 181 ? 25.268 22.452 -38.255 1.00 54.53 181 GLY A N 1
ATOM 1416 C CA . GLY A 1 181 ? 26.496 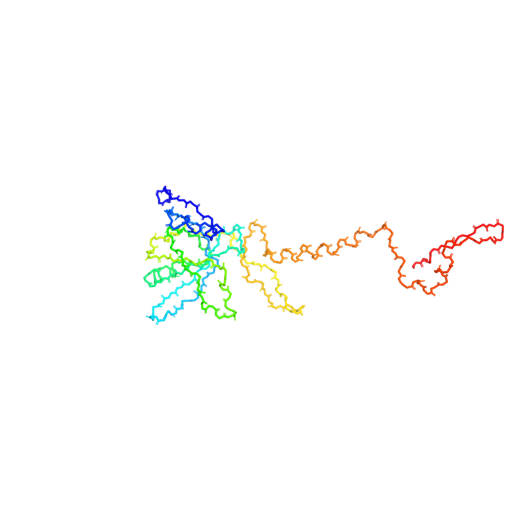23.049 -37.723 1.00 54.53 181 GLY A CA 1
ATOM 1417 C C . GLY A 1 181 ? 27.170 22.281 -36.584 1.00 54.53 181 GLY A C 1
ATOM 1418 O O . GLY A 1 181 ? 27.240 22.771 -35.461 1.00 54.53 181 GLY A O 1
ATOM 1419 N N . ALA A 1 182 ? 27.741 21.107 -36.864 1.00 48.16 182 ALA A N 1
ATOM 1420 C CA . ALA A 1 182 ? 28.740 20.550 -35.953 1.00 48.16 182 ALA A CA 1
ATOM 1421 C C . ALA A 1 182 ? 29.981 21.473 -35.931 1.00 48.16 182 ALA A C 1
ATOM 1423 O O . ALA A 1 182 ? 30.488 21.823 -37.002 1.00 48.16 182 ALA A O 1
ATOM 1424 N N . PRO A 1 183 ? 30.515 21.853 -34.754 1.00 54.12 183 PRO A N 1
ATOM 1425 C CA . PRO A 1 183 ? 31.840 22.440 -34.688 1.00 54.12 183 PRO A CA 1
ATOM 1426 C C . PRO A 1 183 ? 32.849 21.393 -35.168 1.00 54.12 183 PRO A C 1
ATOM 1428 O O . PRO A 1 183 ? 32.800 20.232 -34.762 1.00 54.12 183 PRO A O 1
ATOM 1431 N N . ILE A 1 184 ? 33.735 21.828 -36.063 1.00 54.94 184 ILE A N 1
ATOM 1432 C CA . ILE A 1 184 ? 34.835 21.071 -36.671 1.00 54.94 184 ILE A CA 1
ATOM 1433 C C . ILE A 1 184 ? 35.424 20.067 -35.672 1.00 54.94 184 ILE A C 1
ATOM 1435 O O . ILE A 1 184 ? 35.913 20.462 -34.612 1.00 54.94 184 ILE A O 1
ATOM 1439 N N . ALA A 1 185 ? 35.405 18.778 -36.029 1.00 60.28 185 ALA A N 1
ATOM 1440 C CA . ALA A 1 185 ? 35.982 17.719 -35.211 1.00 60.28 185 ALA A CA 1
ATOM 1441 C C . ALA A 1 185 ? 37.438 18.056 -34.840 1.00 60.28 185 ALA A C 1
ATOM 1443 O O . ALA A 1 185 ? 38.240 18.409 -35.709 1.00 60.28 185 ALA A O 1
ATOM 1444 N N . ASP A 1 186 ? 37.801 17.891 -33.563 1.00 58.28 186 ASP A N 1
ATOM 1445 C CA . ASP A 1 186 ? 39.138 18.196 -33.017 1.00 58.28 186 ASP A CA 1
ATOM 1446 C C . ASP A 1 186 ? 40.299 17.556 -33.803 1.00 58.28 186 ASP A C 1
ATOM 1448 O O . ASP A 1 186 ? 41.431 18.040 -33.752 1.00 58.28 186 ASP A O 1
ATOM 1452 N N . LYS A 1 187 ? 40.014 16.514 -34.594 1.00 57.25 187 LYS A N 1
ATOM 1453 C CA . LYS A 1 187 ? 40.954 15.850 -35.505 1.00 57.25 187 LYS A CA 1
ATOM 1454 C C . LYS A 1 187 ? 41.577 16.792 -36.547 1.00 57.25 187 LYS A C 1
ATOM 1456 O O . LYS A 1 187 ? 42.710 16.560 -36.953 1.00 57.25 187 LYS A O 1
ATOM 1461 N N . TYR A 1 188 ? 40.897 17.873 -36.938 1.00 58.62 188 TYR A N 1
ATOM 1462 C CA . TYR A 1 188 ? 41.378 18.777 -37.992 1.00 58.62 188 TYR A CA 1
ATOM 1463 C C . TYR A 1 188 ? 42.079 20.037 -37.467 1.00 58.62 188 TYR A C 1
ATOM 1465 O O . TYR A 1 188 ? 42.687 20.758 -38.260 1.00 58.62 188 TYR A O 1
ATOM 1473 N N . LYS A 1 189 ? 42.094 20.283 -36.145 1.00 61.53 189 LYS A N 1
ATOM 1474 C CA . LYS A 1 189 ? 42.713 21.485 -35.538 1.00 61.53 189 LYS A CA 1
ATOM 1475 C C . LYS A 1 189 ? 44.209 21.646 -35.844 1.00 61.53 189 LYS A C 1
ATOM 1477 O O . LYS A 1 189 ? 44.699 22.773 -35.838 1.00 61.53 189 LYS A O 1
ATOM 1482 N N . LYS A 1 190 ? 44.925 20.551 -36.130 1.00 62.38 190 LYS A N 1
ATOM 1483 C CA . LYS A 1 190 ? 46.364 20.546 -36.473 1.00 62.38 190 LYS A CA 1
ATOM 1484 C C . LYS A 1 190 ? 46.659 20.379 -37.969 1.00 62.38 190 LYS A C 1
ATOM 1486 O O . LYS A 1 190 ? 47.822 20.322 -38.351 1.00 62.38 190 LYS A O 1
ATOM 1491 N N . THR A 1 191 ? 45.634 20.281 -38.810 1.00 68.06 191 THR A N 1
ATOM 1492 C CA . THR A 1 191 ? 45.810 20.092 -40.258 1.00 68.06 191 THR A CA 1
ATOM 1493 C C . THR A 1 191 ? 45.937 21.432 -40.978 1.00 68.06 191 THR A C 1
ATOM 1495 O O . THR A 1 191 ? 45.470 22.456 -40.474 1.00 68.06 191 THR A O 1
ATOM 1498 N N . LEU A 1 192 ? 46.546 21.422 -42.171 1.00 68.25 192 LEU A N 1
ATOM 1499 C CA . LEU A 1 192 ? 46.676 22.607 -43.031 1.00 68.25 192 LEU A CA 1
ATOM 1500 C C . LEU A 1 192 ? 45.326 23.283 -43.283 1.00 68.25 192 LEU A C 1
ATOM 1502 O O . LEU A 1 192 ? 45.252 24.506 -43.298 1.00 68.25 192 LEU A O 1
ATOM 1506 N N . TRP A 1 193 ? 44.247 22.504 -43.352 1.00 71.31 193 TRP A N 1
ATOM 1507 C CA . TRP A 1 193 ? 42.899 23.030 -43.514 1.00 71.31 193 TRP A CA 1
ATOM 1508 C C . TRP A 1 193 ? 42.526 24.082 -42.457 1.00 71.31 193 TRP A C 1
ATOM 1510 O O . TRP A 1 193 ? 41.930 25.099 -42.789 1.00 71.31 193 TRP A O 1
ATOM 1520 N N . ASN A 1 194 ? 42.937 23.917 -41.194 1.00 71.56 194 ASN A N 1
ATOM 1521 C CA . ASN A 1 194 ? 42.588 24.880 -40.144 1.00 71.56 194 ASN A CA 1
ATOM 1522 C C . ASN A 1 194 ? 43.248 26.259 -40.339 1.00 71.56 194 ASN A C 1
ATOM 1524 O O . ASN A 1 194 ? 42.743 27.242 -39.804 1.00 71.56 194 ASN A O 1
ATOM 1528 N N . LYS A 1 195 ? 44.358 26.325 -41.086 1.00 70.94 195 LYS A N 1
ATOM 1529 C CA . LYS A 1 195 ? 45.048 27.578 -41.426 1.00 70.94 195 LYS A CA 1
ATOM 1530 C C . LYS A 1 195 ? 44.485 28.248 -42.678 1.00 70.94 195 LYS A C 1
ATOM 1532 O O . LYS A 1 195 ? 44.603 29.452 -42.794 1.00 70.94 195 LYS A O 1
ATOM 1537 N N . VAL A 1 196 ? 43.914 27.458 -43.583 1.00 73.25 196 VAL A N 1
ATOM 1538 C CA . VAL A 1 196 ? 43.520 27.874 -44.939 1.00 73.25 196 VAL A CA 1
ATOM 1539 C C . VAL A 1 196 ? 41.987 28.015 -45.053 1.00 73.25 196 VAL A C 1
ATOM 1541 O O . VAL A 1 196 ? 41.456 28.475 -46.059 1.00 73.25 196 VAL A O 1
ATOM 1544 N N . LYS A 1 197 ? 41.230 27.622 -44.016 1.00 72.19 197 LYS A N 1
ATOM 1545 C CA . LYS A 1 197 ? 39.767 27.753 -43.976 1.00 72.19 197 LYS A CA 1
ATOM 1546 C C . LYS A 1 197 ? 39.353 29.223 -44.137 1.00 72.19 197 LYS A C 1
ATOM 1548 O O . LYS A 1 197 ? 39.743 30.074 -43.345 1.00 72.19 197 LYS A O 1
ATOM 1553 N N . GLY A 1 198 ? 38.522 29.502 -45.136 1.00 69.25 198 GLY A N 1
ATOM 1554 C CA . GLY A 1 198 ? 38.025 30.853 -45.415 1.00 69.25 198 GLY A CA 1
ATOM 1555 C C . GLY A 1 198 ? 38.932 31.705 -46.305 1.00 69.25 198 GLY A C 1
ATOM 1556 O O . GLY A 1 198 ? 38.472 32.744 -46.769 1.00 69.25 198 GLY A O 1
ATOM 1557 N N . ASP A 1 199 ? 40.148 31.249 -46.613 1.00 76.31 199 ASP A N 1
ATOM 1558 C CA . ASP A 1 199 ? 41.009 31.934 -47.573 1.00 76.31 199 ASP A CA 1
ATOM 1559 C C . ASP A 1 199 ? 40.625 31.569 -49.016 1.00 76.31 199 ASP A C 1
ATOM 1561 O O . ASP A 1 199 ? 40.271 30.424 -49.337 1.00 76.31 199 ASP A O 1
ATOM 1565 N N . GLN A 1 200 ? 40.709 32.567 -49.895 1.00 82.06 200 GLN A N 1
ATOM 1566 C CA . GLN A 1 200 ? 40.546 32.429 -51.339 1.00 82.06 200 GLN A CA 1
ATOM 1567 C C . GLN A 1 200 ? 41.898 32.643 -52.019 1.00 82.06 200 GLN A C 1
ATOM 1569 O O . GLN A 1 200 ? 42.588 33.622 -51.740 1.00 82.06 200 GLN A O 1
ATOM 1574 N N . PHE A 1 201 ? 42.268 31.746 -52.932 1.00 83.19 201 PHE A N 1
ATOM 1575 C CA . PHE A 1 201 ? 43.532 31.814 -53.663 1.00 83.19 201 PHE A CA 1
ATOM 1576 C C . PHE A 1 201 ? 43.264 31.894 -55.159 1.00 83.19 201 PHE A C 1
ATOM 1578 O O . PHE A 1 201 ? 42.377 31.222 -55.684 1.00 83.19 201 PHE A O 1
ATOM 1585 N N . PHE A 1 202 ? 44.047 32.719 -55.846 1.00 79.62 202 PHE A N 1
ATOM 1586 C CA . PHE A 1 202 ? 43.941 32.922 -57.285 1.00 79.62 202 PHE A CA 1
ATOM 1587 C C . PHE A 1 202 ? 45.030 32.108 -57.984 1.00 79.62 202 PHE A C 1
ATOM 1589 O O . PHE A 1 202 ? 46.216 32.318 -57.732 1.00 79.62 202 PHE A O 1
ATOM 1596 N N . TYR A 1 203 ? 44.646 31.175 -58.854 1.00 82.00 203 TYR A N 1
ATOM 1597 C CA . TYR A 1 203 ? 45.592 30.364 -59.623 1.00 82.00 203 TYR A CA 1
ATOM 1598 C C . TYR A 1 203 ? 45.042 30.097 -61.024 1.00 82.00 203 TYR A C 1
ATOM 1600 O O . TYR A 1 203 ? 43.858 29.822 -61.187 1.00 82.00 203 TYR A O 1
ATOM 1608 N N . GLY A 1 204 ? 45.880 30.221 -62.057 1.00 82.00 204 GLY A N 1
ATOM 1609 C CA . GLY A 1 204 ? 45.473 29.937 -63.441 1.00 82.00 204 GLY A CA 1
ATOM 1610 C C . GLY A 1 204 ? 44.302 30.784 -63.965 1.00 82.00 204 GLY A C 1
ATOM 1611 O O . GLY A 1 204 ? 43.564 30.327 -64.830 1.00 82.00 204 GLY A O 1
ATOM 1612 N N . GLY A 1 205 ? 44.095 31.994 -63.432 1.00 88.12 205 GLY A N 1
ATOM 1613 C CA . GLY A 1 205 ? 42.979 32.862 -63.829 1.00 88.12 205 GLY A CA 1
ATOM 1614 C C . GLY A 1 205 ? 41.646 32.565 -63.128 1.00 88.12 205 GLY A C 1
ATOM 1615 O O . GLY A 1 205 ? 40.651 33.215 -63.438 1.00 88.12 205 GLY A O 1
ATOM 1616 N N . GLN A 1 206 ? 41.610 31.612 -62.190 1.00 81.00 206 GLN A N 1
ATOM 1617 C CA . GLN A 1 206 ? 40.409 31.233 -61.442 1.00 81.00 206 GLN A CA 1
ATOM 1618 C C . GLN A 1 206 ? 40.608 31.386 -59.926 1.00 81.00 206 GLN A C 1
ATOM 1620 O O . GLN A 1 206 ? 41.709 31.200 -59.398 1.00 81.00 206 GLN A O 1
ATOM 1625 N N . VAL A 1 207 ? 39.524 31.738 -59.225 1.00 84.56 207 VAL A N 1
ATOM 1626 C CA . VAL A 1 207 ? 39.478 31.815 -57.756 1.00 84.56 207 VAL A CA 1
ATOM 1627 C C . VAL A 1 207 ? 39.105 30.447 -57.200 1.00 84.56 207 VAL A C 1
ATOM 1629 O O . VAL A 1 207 ? 38.054 29.907 -57.540 1.00 84.56 207 VAL A O 1
ATOM 1632 N N . TYR A 1 208 ? 39.920 29.928 -56.287 1.00 79.31 208 TYR A N 1
ATOM 1633 C CA . TYR A 1 208 ? 39.648 28.702 -55.546 1.00 79.31 208 TYR A CA 1
ATOM 1634 C C . TYR A 1 208 ? 39.491 29.006 -54.056 1.00 79.31 208 TYR A C 1
ATOM 1636 O O . TYR A 1 208 ? 40.272 29.758 -53.475 1.00 79.31 208 TYR A O 1
ATOM 1644 N N . SER A 1 209 ? 38.496 28.391 -53.421 1.00 81.88 209 SER A N 1
ATOM 1645 C CA . SER A 1 209 ? 38.295 28.436 -51.968 1.00 81.88 209 SER A CA 1
ATOM 1646 C C . SER A 1 209 ? 38.624 27.085 -51.343 1.00 81.88 209 SER A C 1
ATOM 1648 O O . SER A 1 209 ? 38.232 26.047 -51.882 1.00 81.88 209 SER A O 1
ATOM 1650 N N . ALA A 1 210 ? 39.285 27.082 -50.186 1.00 73.75 210 ALA A N 1
ATOM 1651 C CA . ALA A 1 210 ? 39.627 25.845 -49.490 1.00 73.75 210 ALA A CA 1
ATOM 1652 C C . ALA A 1 210 ? 38.376 25.098 -48.989 1.00 73.75 210 ALA A C 1
ATOM 1654 O O . ALA A 1 210 ? 37.728 25.505 -48.022 1.00 73.75 210 ALA A O 1
ATOM 1655 N N . ALA A 1 211 ? 38.049 23.979 -49.638 1.00 68.62 211 ALA A N 1
ATOM 1656 C CA . ALA A 1 211 ? 36.969 23.090 -49.223 1.00 68.62 211 ALA A CA 1
ATOM 1657 C C . ALA A 1 211 ? 37.369 22.252 -47.988 1.00 68.62 211 ALA A C 1
ATOM 1659 O O . ALA A 1 211 ? 38.557 21.968 -47.792 1.00 68.62 211 ALA A O 1
ATOM 1660 N N . PRO A 1 212 ? 36.411 21.849 -47.130 1.00 67.25 212 PRO A N 1
ATOM 1661 C CA . PRO A 1 212 ? 36.678 20.884 -46.067 1.00 67.25 212 PRO A CA 1
ATOM 1662 C C . PRO A 1 212 ? 37.183 19.555 -46.647 1.00 67.25 212 PRO A C 1
ATOM 1664 O O . PRO A 1 212 ? 36.683 19.131 -47.690 1.00 67.25 212 PRO A O 1
ATOM 1667 N N . PRO A 1 213 ? 38.160 18.890 -45.999 1.00 62.94 213 PRO A N 1
ATOM 1668 C CA . PRO A 1 213 ? 38.612 17.578 -46.439 1.00 62.94 213 PRO A CA 1
ATOM 1669 C C . PRO A 1 213 ? 37.431 16.607 -46.387 1.00 62.94 213 PRO A C 1
ATOM 1671 O O . PRO A 1 213 ? 36.778 16.476 -45.349 1.00 62.94 213 PRO A O 1
ATOM 1674 N N . SER A 1 214 ? 37.146 15.953 -47.511 1.00 59.94 214 SER A N 1
ATOM 1675 C CA . SER A 1 214 ? 36.173 14.865 -47.563 1.00 59.94 214 SER A CA 1
ATOM 1676 C C . SER A 1 214 ? 36.633 13.734 -46.642 1.00 59.94 214 SER A C 1
ATOM 1678 O O . SER A 1 214 ? 37.820 13.404 -46.616 1.00 59.94 214 SER A O 1
ATOM 1680 N N . THR A 1 215 ? 35.700 13.182 -45.869 1.00 48.81 215 THR A N 1
ATOM 1681 C CA . THR A 1 215 ? 35.903 11.982 -45.042 1.00 48.81 215 THR A CA 1
ATOM 1682 C C . THR A 1 215 ? 36.271 10.766 -45.867 1.00 48.81 215 THR A C 1
ATOM 1684 O O . THR A 1 215 ? 35.647 10.610 -46.941 1.00 48.81 215 THR A O 1
#

Foldseek 3Di:
DCVLCPQAAEDALQCCVVCVVVLVVGKHKYKWFQQDKDDWDQDPVRWTKIWTWTHPLPALVAIAIEIETDPLCVPVVVVDDGQWIKMATSWAWDDQDPPPDPPPPPRDHTYTYDDDNVRIGTPGGHPQKDFAQDFDDDPNHGPGGGGRIHGVVVHRHDPVVVVVVVVVVVVVVVVVPPPDDDDPDPVCCPPPCVVQAPPWDDDPNDIDHDDDDDD

Sequence (215 aa):
MNERMKSKLYMKISLIRPTQKLCEEKDWVTIAVVAKQMDPQTAKNGKRFSIWHLSDLDDCTKHVALFLFGGVHEELWKKFTIGSVIGLLNPAIMPPRKDTAPGKSYDNTPALTVDVADRVMRIGVSADLGWCMATKFRNKKPAGKCLAFINKSIGETCIFHMQSKYKKMGSKRGELQGSVGAPIADKYKKTLWNKVKGDQFFYGGQVYSAAPPST

InterPro domains:
  IPR012340 Nucleic acid-binding, OB-fold [G3DSA:2.40.50.140] (1-163)
  IPR015408 Zinc finger, Mcm10/DnaG-type [PF09329] (124-173)
  IPR040184 Minichromosome maintenance protein 10 [PTHR13454] (1-210)
  IPR055065 MCM10, OB-fold [PF22379] (1-119)

Organism: Ciona savignyi (NCBI:txid51511)

pLDDT: mean 82.46, std 14.3, range [34.19, 96.5]